Protein AF-A0A3M8AHX4-F1 (afdb_monomer)

Sequence (274 aa):
MTTVRPDDDSLPVAPPAVEHEGALAGAVSRLPEVSDVTFAIRHIGGGYDRAEVDAFLDELSATVSEVRAALDSGRQELASLRAENARLRAASGADLEQEIAAGAVGLLSQAQLIADRAVADAEQYAREMVLAAREQYREVLERAERSAGHVAAALATTPEAPSLPEIEYVRTYAKVAQIQLRSVLDALTEQVDRLGNLPQQDAEPAESPAPPEPVEEPVGEPDWARPTAARRSYVEPDTFTMPASFSDSDSTSEPDSTATGADAFPESRAATRH

Radius of gyration: 50.52 Å; Cα contacts (8 Å, |Δi|>4): 16; chains: 1; bounding box: 104×112×145 Å

Solvent-accessible surface area (backbone atoms only — not comparable to full-atom values): 17806 Å² total; per-residue (Å²): 141,81,88,83,77,83,88,77,84,74,73,80,79,77,75,68,70,72,59,55,56,55,50,48,56,60,47,64,73,66,54,75,67,62,88,76,69,81,81,88,87,62,96,74,72,93,64,82,57,64,72,61,50,52,54,49,46,52,55,50,40,53,51,54,50,51,53,50,52,52,52,52,51,51,51,52,50,52,52,52,52,50,51,50,51,52,50,50,51,54,51,54,49,54,52,51,52,51,51,52,52,54,50,49,53,52,51,51,53,50,50,48,54,51,49,55,48,51,51,53,53,50,53,52,49,52,52,51,51,51,52,51,51,54,50,52,52,51,52,52,49,53,51,49,52,52,52,52,50,50,53,54,50,53,60,70,72,54,72,86,73,74,87,69,59,66,67,58,56,52,52,50,49,52,52,51,50,52,52,50,53,49,52,50,49,51,51,50,48,52,50,48,52,48,64,72,61,47,74,74,80,67,81,64,88,75,82,78,90,80,82,92,73,95,73,84,85,75,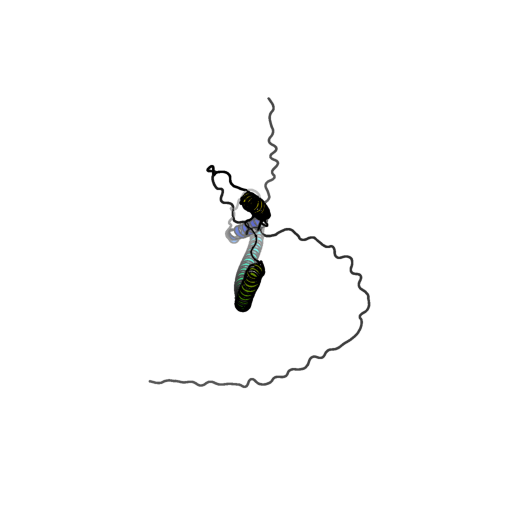94,70,80,73,85,82,78,67,81,90,83,84,82,83,78,83,76,79,80,74,85,80,78,81,80,94,78,83,88,77,90,80,91,78,82,84,80,89,82,89,77,84,88,84,83,80,88,82,90,82,89,82,87,84,81,132

pLDDT: mean 73.97, std 20.07, range [36.5, 98.69]

Mean predicted aligned error: 22.17 Å

Foldseek 3Di:
DDDDDDPPPPDPDDPDCVVVVVVVLVVLVPDDQLVVDDDDDDPPDDDDDPVVVVVVSVVVNVVSVVVNVVSVVVVVVVVVVVVVVVVVVVVVVVVVVVVVVVVVVVVVVVVVVVVVVVVVVVVVVVVVVVVVVVVVVVVVVVVVVVVVVVVVVVVVPDPDDPPDPVVVVVVVVVVVVVVVVVVVVVVVVVVVVCVVPPPPPDPPPDPDDDDDDDDDDDDDDDPPPDDPPDDPPDDDDDDDDDDPDDDDDDDDDDDDDDDDDDDDDDDDDDDDDD

Organism: NCBI:txid2583849

Secondary structure (DSSP, 8-state):
---PPP----PPPPPPTHHHHHHHHHHHTTSPPGGG--PPP-SSS-PPPHHHHHHHHHHHHHHHHHHHHHHHHHHHHHHHHHHHHHHHHHHHHHHHHHHHHHHHHHHHHHHHHHHHHHHHHHHHHHHHHHHHHHHHHHHHHHHHHHHHHHHHHHHHTS-------HHHHHHHHHHHHHHHHHHHHHHHHHHHHHHHT---S-----PPP----------PPPGGG-------------------------------------------------

Structure (mmCIF, N/CA/C/O backbone):
data_AF-A0A3M8AHX4-F1
#
_entry.id   AF-A0A3M8AHX4-F1
#
loop_
_atom_site.group_PDB
_atom_site.id
_atom_site.type_symbol
_atom_site.label_atom_id
_atom_site.label_alt_id
_atom_site.label_comp_id
_atom_site.label_asym_id
_atom_site.label_entity_id
_atom_site.label_seq_id
_atom_site.pdbx_PDB_ins_code
_atom_site.Cartn_x
_atom_site.Cartn_y
_atom_site.Cartn_z
_atom_site.occupancy
_atom_site.B_iso_or_equiv
_atom_site.auth_seq_id
_atom_site.auth_comp_id
_atom_site.auth_asym_id
_atom_site.auth_atom_id
_atom_site.p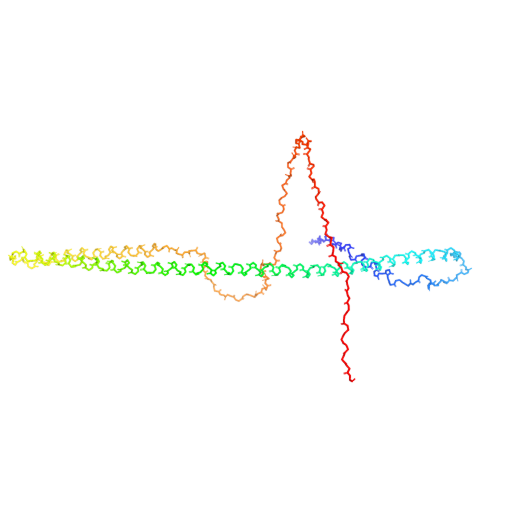dbx_PDB_model_num
ATOM 1 N N . MET A 1 1 ? -6.874 53.817 -33.781 1.00 39.59 1 MET A N 1
ATOM 2 C CA . MET A 1 1 ? -6.671 52.507 -34.432 1.00 39.59 1 MET A CA 1
ATOM 3 C C . MET A 1 1 ? -5.282 52.043 -34.052 1.00 39.59 1 MET A C 1
ATOM 5 O O . MET A 1 1 ? -4.314 52.559 -34.589 1.00 39.59 1 MET A O 1
ATOM 9 N N . THR A 1 2 ? -5.197 51.181 -33.045 1.00 41.47 2 THR A N 1
ATOM 10 C CA . THR A 1 2 ? -3.939 50.756 -32.422 1.00 41.47 2 THR A CA 1
ATOM 11 C C . THR A 1 2 ? -3.775 49.273 -32.725 1.00 41.47 2 THR A C 1
ATOM 13 O O . THR A 1 2 ? -4.638 48.480 -32.359 1.00 41.47 2 THR A O 1
ATOM 16 N N . THR A 1 3 ? -2.730 48.908 -33.463 1.00 50.34 3 THR A N 1
ATOM 17 C CA . THR A 1 3 ? -2.410 47.520 -33.812 1.00 50.34 3 THR A CA 1
ATOM 18 C C . THR A 1 3 ? -1.649 46.874 -32.659 1.00 50.34 3 THR A C 1
ATOM 20 O O . THR A 1 3 ? -0.523 47.272 -32.364 1.00 50.34 3 THR A O 1
ATOM 23 N N . VAL A 1 4 ? -2.281 45.900 -32.006 1.00 48.91 4 VAL A N 1
ATOM 24 C CA . VAL A 1 4 ? -1.674 45.035 -30.987 1.00 48.91 4 VAL A CA 1
ATOM 25 C C . VAL A 1 4 ? -0.789 44.003 -31.688 1.00 48.91 4 VAL A C 1
ATOM 27 O O . VAL A 1 4 ? -1.244 43.300 -32.588 1.00 48.91 4 VAL A O 1
ATOM 30 N N . ARG A 1 5 ? 0.483 43.950 -31.291 1.00 43.75 5 ARG A N 1
ATOM 31 C CA . ARG A 1 5 ? 1.461 42.921 -31.659 1.00 43.75 5 ARG A CA 1
ATOM 32 C C . ARG A 1 5 ? 1.340 41.802 -30.615 1.00 43.75 5 ARG A C 1
ATOM 34 O O . ARG A 1 5 ? 1.455 42.126 -29.437 1.00 43.75 5 ARG A O 1
ATOM 41 N N . PRO A 1 6 ? 1.050 40.545 -30.987 1.00 56.75 6 PRO A N 1
ATOM 42 C CA . PRO A 1 6 ? 1.089 39.453 -30.028 1.00 56.75 6 PRO A CA 1
ATOM 43 C C . PRO A 1 6 ? 2.553 39.118 -29.726 1.00 56.75 6 PRO A C 1
ATOM 45 O O . PRO A 1 6 ? 3.310 38.749 -30.625 1.00 56.75 6 PRO A O 1
ATOM 48 N N . ASP A 1 7 ? 2.938 39.310 -28.468 1.00 51.53 7 ASP A N 1
ATOM 49 C CA . ASP A 1 7 ? 4.153 38.755 -27.881 1.00 51.53 7 ASP A CA 1
ATOM 50 C C . ASP A 1 7 ? 3.961 37.236 -27.761 1.00 51.53 7 ASP A C 1
ATOM 52 O O . ASP A 1 7 ? 3.406 36.742 -26.783 1.00 51.53 7 ASP A O 1
ATOM 56 N N . ASP A 1 8 ? 4.356 36.503 -28.800 1.00 50.00 8 ASP A N 1
ATOM 57 C CA . ASP A 1 8 ? 4.477 35.045 -28.772 1.00 50.00 8 ASP A CA 1
ATOM 58 C C . ASP A 1 8 ? 5.965 34.691 -28.854 1.00 50.00 8 ASP A C 1
ATOM 60 O O . ASP A 1 8 ? 6.495 34.322 -29.900 1.00 50.00 8 ASP A O 1
ATOM 64 N N . ASP A 1 9 ? 6.657 34.914 -27.736 1.00 51.16 9 ASP A N 1
ATOM 65 C CA . ASP A 1 9 ? 8.068 34.564 -27.522 1.00 51.16 9 ASP A CA 1
ATOM 66 C C . ASP A 1 9 ? 8.166 33.220 -26.771 1.00 51.16 9 ASP A C 1
ATOM 68 O O . ASP A 1 9 ? 8.971 33.016 -25.860 1.00 51.16 9 ASP A O 1
ATOM 72 N N . SER A 1 10 ? 7.287 32.282 -27.136 1.00 54.34 10 SER A N 1
ATOM 73 C CA . SER A 1 10 ? 7.330 30.901 -26.664 1.00 54.34 10 SER A CA 1
ATOM 74 C C . SER A 1 10 ? 8.286 30.116 -27.561 1.00 54.34 10 SER A C 1
ATOM 76 O O . SER A 1 10 ? 7.882 29.520 -28.559 1.00 54.34 10 SER A O 1
ATOM 78 N N . LEU A 1 11 ? 9.582 30.129 -27.235 1.00 51.03 11 LEU A N 1
ATOM 79 C CA . LEU A 1 11 ? 10.546 29.231 -27.878 1.00 51.03 11 LEU A CA 1
ATOM 80 C C . LEU A 1 11 ? 10.050 27.777 -27.739 1.00 51.03 11 LEU A C 1
ATOM 82 O O . LEU A 1 11 ? 9.740 27.356 -26.620 1.00 51.03 11 LEU A O 1
ATOM 86 N N . PRO A 1 12 ? 9.969 26.994 -28.831 1.00 58.56 12 PRO A N 1
ATOM 87 C CA . PRO A 1 12 ? 9.561 25.600 -28.746 1.00 58.56 12 PRO A CA 1
ATOM 88 C C . PRO A 1 12 ? 10.547 24.840 -27.855 1.00 58.56 12 PRO A C 1
ATOM 90 O O . PRO A 1 12 ? 11.754 24.835 -28.104 1.00 58.56 12 PRO A O 1
ATOM 93 N N . VAL A 1 13 ? 10.022 24.213 -26.800 1.00 56.84 13 VAL A N 1
ATOM 94 C CA . VAL A 1 13 ? 10.778 23.320 -25.917 1.00 56.84 13 VAL A CA 1
ATOM 95 C C . VAL A 1 13 ? 11.420 22.239 -26.785 1.00 56.84 13 VAL A C 1
ATOM 97 O O . VAL A 1 13 ? 10.720 21.490 -27.467 1.00 56.84 13 VAL A O 1
ATOM 100 N N . ALA A 1 14 ? 12.753 22.190 -26.793 1.00 53.00 14 ALA A N 1
ATOM 101 C CA . ALA A 1 14 ? 13.493 21.172 -27.523 1.00 53.00 14 ALA A CA 1
ATOM 102 C C . ALA A 1 14 ? 13.083 19.777 -27.008 1.00 53.00 14 ALA A C 1
ATOM 104 O O . ALA A 1 14 ? 13.077 19.570 -25.789 1.00 53.00 14 ALA A O 1
ATOM 105 N N . PRO A 1 15 ? 12.725 18.828 -27.893 1.00 54.44 15 PRO A N 1
ATOM 106 C CA . PRO A 1 15 ? 12.393 17.472 -27.477 1.00 54.44 15 PRO A CA 1
ATOM 107 C C . PRO A 1 15 ? 13.590 16.816 -26.763 1.00 54.44 15 PRO A C 1
ATOM 109 O O . PRO A 1 15 ? 14.747 17.161 -27.033 1.00 54.44 15 PRO A O 1
ATOM 112 N N . PRO A 1 16 ? 13.342 15.886 -25.824 1.00 54.47 16 PRO A N 1
ATOM 113 C CA . PRO A 1 16 ? 14.403 15.248 -25.056 1.00 54.47 16 PRO A CA 1
ATOM 114 C C . PRO A 1 16 ? 15.340 14.471 -25.992 1.00 54.47 16 PRO A C 1
ATOM 116 O O . PRO A 1 16 ? 14.896 13.669 -26.811 1.00 54.47 16 PRO A O 1
ATOM 119 N N . ALA A 1 17 ? 16.653 14.674 -25.837 1.00 55.75 17 ALA A N 1
ATOM 120 C CA . ALA A 1 17 ? 17.709 14.140 -26.710 1.00 55.75 17 ALA A CA 1
ATOM 121 C C . ALA A 1 1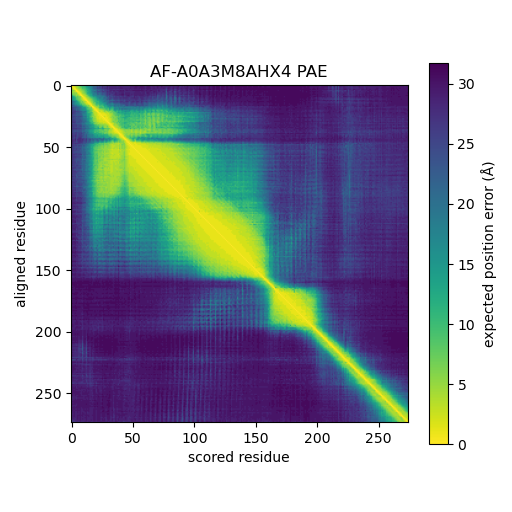7 ? 17.655 12.614 -26.964 1.00 55.75 17 ALA A C 1
ATOM 123 O O . ALA A 1 17 ? 18.189 12.132 -27.960 1.00 55.75 17 ALA A O 1
ATOM 124 N N . VAL A 1 18 ? 16.965 11.865 -26.099 1.00 55.22 18 VAL A N 1
ATOM 125 C CA . VAL A 1 18 ? 16.778 10.409 -26.184 1.00 55.22 18 VAL A CA 1
ATOM 126 C C . VAL A 1 18 ? 16.002 9.986 -27.442 1.00 55.22 18 VAL A C 1
ATOM 128 O O . VAL A 1 18 ? 16.237 8.906 -27.981 1.00 55.22 18 VAL A O 1
ATOM 131 N N . GLU A 1 19 ? 15.108 10.836 -27.959 1.00 55.19 19 GLU A N 1
ATOM 132 C CA . GLU A 1 19 ? 14.351 10.531 -29.182 1.00 55.19 19 GLU A CA 1
ATOM 133 C C . GLU A 1 19 ? 15.228 10.597 -30.440 1.00 55.19 19 GLU A C 1
ATOM 135 O O . GLU A 1 19 ? 15.032 9.831 -31.387 1.00 55.19 19 GLU A O 1
ATOM 140 N N . HIS A 1 20 ? 16.238 11.471 -30.444 1.00 57.41 20 HIS A N 1
ATOM 141 C CA . HIS A 1 20 ? 17.116 11.662 -31.595 1.00 57.41 20 HIS A CA 1
ATOM 142 C C . HIS A 1 20 ? 18.083 10.494 -31.790 1.00 57.41 20 HIS A C 1
ATOM 144 O O . HIS A 1 20 ? 18.315 10.080 -32.925 1.00 57.41 20 HIS A O 1
ATOM 150 N N . GLU A 1 21 ? 18.594 9.915 -30.705 1.00 58.38 21 GLU A N 1
ATOM 151 C CA . GLU A 1 21 ? 19.533 8.791 -30.767 1.00 58.38 21 GLU A CA 1
ATOM 152 C C . GLU A 1 21 ? 18.854 7.510 -31.288 1.00 58.38 21 GLU A C 1
ATOM 154 O O . GLU A 1 21 ? 19.377 6.828 -32.173 1.00 58.38 21 GLU A O 1
ATOM 159 N N . GLY A 1 22 ? 17.621 7.241 -30.842 1.00 65.25 22 GLY A N 1
ATOM 160 C CA . GLY A 1 22 ? 16.798 6.150 -31.374 1.00 65.25 22 GLY A CA 1
ATOM 161 C C . GLY A 1 22 ? 16.382 6.363 -32.835 1.00 65.25 22 GLY A C 1
ATOM 162 O O . GLY A 1 22 ? 16.380 5.414 -33.626 1.00 65.25 22 GLY A O 1
ATOM 163 N N . ALA A 1 23 ? 16.079 7.607 -33.221 1.00 69.56 23 ALA A N 1
ATOM 164 C CA . ALA A 1 23 ? 15.748 7.963 -34.600 1.00 69.56 23 ALA A CA 1
ATOM 165 C C . ALA A 1 23 ? 16.947 7.799 -35.549 1.00 69.56 23 ALA A C 1
ATOM 167 O O . ALA A 1 23 ? 16.782 7.275 -36.651 1.00 69.56 23 ALA A O 1
ATOM 168 N N . LEU A 1 24 ? 18.155 8.170 -35.111 1.00 69.00 24 LEU A N 1
ATOM 169 C CA . LEU A 1 24 ? 19.404 7.969 -35.852 1.00 69.00 24 LEU A CA 1
ATOM 170 C C . LEU A 1 24 ? 19.720 6.481 -36.021 1.00 69.00 24 LEU A C 1
ATOM 172 O O . LEU A 1 24 ? 19.928 6.026 -37.145 1.00 69.00 24 LEU A O 1
ATOM 176 N N . ALA A 1 25 ? 19.660 5.694 -34.945 1.00 70.00 25 ALA A N 1
ATOM 177 C CA . ALA A 1 25 ? 19.867 4.248 -35.014 1.00 70.00 25 ALA A CA 1
ATOM 178 C C . ALA A 1 25 ? 18.843 3.549 -35.930 1.00 70.00 25 ALA A C 1
ATOM 180 O O . ALA A 1 25 ? 19.178 2.603 -36.645 1.00 70.00 25 ALA A O 1
ATOM 181 N N . GLY A 1 26 ? 17.592 4.023 -35.922 1.00 73.75 26 GLY A N 1
ATOM 182 C CA . GLY A 1 26 ? 16.523 3.546 -36.799 1.00 73.75 26 GLY A CA 1
ATOM 183 C C . GLY A 1 26 ? 16.625 4.030 -38.248 1.00 73.75 26 GLY A C 1
ATOM 184 O O . GLY A 1 26 ? 16.035 3.406 -39.129 1.00 73.75 26 GLY A O 1
ATOM 185 N N . ALA A 1 27 ? 17.342 5.124 -38.510 1.00 76.00 27 ALA A N 1
ATOM 186 C CA . ALA A 1 27 ? 17.648 5.604 -39.854 1.00 76.00 27 ALA A CA 1
ATOM 187 C C . ALA A 1 27 ? 18.840 4.840 -40.450 1.00 76.00 27 ALA A C 1
ATOM 189 O O . ALA A 1 27 ? 18.756 4.369 -41.582 1.00 76.00 27 ALA A O 1
ATOM 190 N N . VAL A 1 28 ? 19.905 4.627 -39.669 1.00 75.50 28 VAL A N 1
ATOM 191 C CA . VAL A 1 28 ? 21.111 3.883 -40.082 1.00 75.50 28 VAL A CA 1
ATOM 192 C C . VAL A 1 28 ? 20.796 2.421 -40.421 1.00 75.50 28 VAL A C 1
ATOM 194 O O . VAL A 1 28 ? 21.361 1.863 -41.366 1.00 75.50 28 VAL A O 1
ATOM 197 N N . SER A 1 29 ? 19.844 1.803 -39.714 1.00 74.81 29 SER A N 1
ATOM 198 C CA . SER A 1 29 ? 19.391 0.438 -40.011 1.00 74.81 29 SER A CA 1
ATOM 199 C C . SER A 1 29 ? 18.555 0.315 -41.291 1.00 74.81 29 SER A C 1
ATOM 201 O O . SER A 1 29 ? 18.394 -0.791 -41.793 1.00 74.81 29 SER A O 1
ATOM 203 N N . ARG A 1 30 ? 18.020 1.422 -41.828 1.00 78.88 30 ARG A N 1
ATOM 204 C CA . ARG A 1 30 ? 17.233 1.444 -43.077 1.00 78.88 30 ARG A CA 1
ATOM 205 C C . ARG A 1 30 ? 18.051 1.828 -44.306 1.00 78.88 30 ARG A C 1
ATOM 207 O O . ARG A 1 30 ? 17.519 1.775 -45.412 1.00 78.88 30 ARG A O 1
ATOM 214 N N . LEU A 1 31 ? 19.301 2.255 -44.126 1.00 76.50 31 LEU A N 1
ATOM 215 C CA . LEU A 1 31 ? 20.169 2.587 -45.250 1.00 76.50 31 LEU A CA 1
ATOM 216 C C . LEU A 1 31 ? 20.453 1.320 -46.078 1.00 76.50 31 LEU A C 1
ATOM 218 O O . LEU A 1 31 ? 20.751 0.276 -45.490 1.00 76.50 31 LEU A O 1
ATOM 222 N N . PRO A 1 32 ? 20.379 1.387 -47.418 1.00 75.69 32 PRO A N 1
ATOM 223 C CA . PRO A 1 32 ? 20.811 0.284 -48.272 1.00 75.69 32 PRO A CA 1
ATOM 224 C C . PRO A 1 32 ? 22.303 -0.002 -48.061 1.00 75.69 32 PRO A C 1
ATOM 226 O O . PRO A 1 32 ? 23.041 0.845 -47.549 1.00 75.69 32 PRO A O 1
ATOM 229 N N . GLU A 1 33 ? 22.756 -1.199 -48.4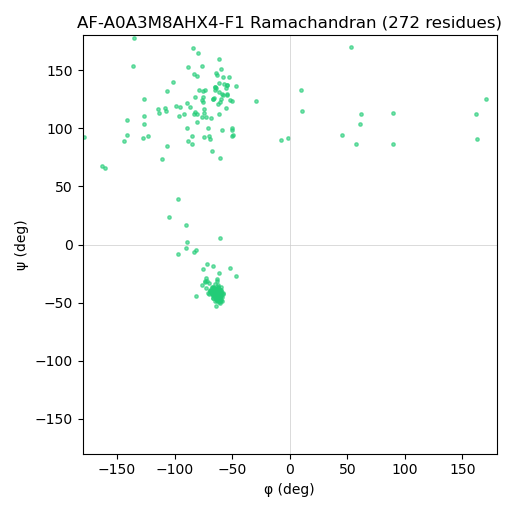29 1.00 75.81 33 GLU A N 1
ATOM 230 C CA . GLU A 1 33 ? 24.189 -1.483 -48.431 1.00 75.81 33 GLU A CA 1
ATOM 231 C C . GLU A 1 33 ? 24.886 -0.600 -49.469 1.00 75.81 33 GLU A C 1
ATOM 233 O O . GLU A 1 33 ? 24.420 -0.431 -50.595 1.00 75.81 33 GLU A O 1
ATOM 238 N N . VAL A 1 34 ? 25.997 0.014 -49.060 1.00 77.44 34 VAL A N 1
ATOM 239 C CA . VAL A 1 34 ? 26.737 0.990 -49.874 1.00 77.44 34 VAL A CA 1
ATOM 240 C C . VAL A 1 34 ? 27.256 0.350 -51.174 1.00 77.44 34 VAL A C 1
ATOM 242 O O . VAL A 1 34 ? 27.397 1.040 -52.181 1.00 77.44 34 VAL A O 1
ATOM 245 N N . SER A 1 35 ? 27.438 -0.975 -51.186 1.00 71.88 35 SER A N 1
ATOM 246 C CA . SER A 1 35 ? 27.838 -1.778 -52.348 1.00 71.88 35 SER A CA 1
ATOM 247 C C . SER A 1 35 ? 26.807 -1.837 -53.480 1.00 71.88 35 SER A C 1
ATOM 249 O O . SER A 1 35 ? 27.175 -2.153 -54.609 1.00 71.88 35 SER A O 1
ATOM 251 N N . ASP A 1 36 ? 25.537 -1.516 -53.215 1.00 79.50 36 ASP A N 1
ATOM 252 C CA . ASP A 1 36 ? 24.461 -1.606 -54.214 1.00 79.50 36 ASP A CA 1
ATOM 253 C C . ASP A 1 36 ? 24.276 -0.306 -55.019 1.00 79.50 36 ASP A C 1
ATOM 255 O O . ASP A 1 36 ? 23.437 -0.226 -55.923 1.00 79.50 36 ASP A O 1
ATOM 259 N N . VAL A 1 37 ? 25.040 0.745 -54.703 1.00 80.81 37 VAL A N 1
ATOM 260 C CA . VAL A 1 37 ? 24.880 2.069 -55.312 1.00 80.81 37 VAL A CA 1
ATOM 261 C C . VAL A 1 37 ? 25.671 2.168 -56.618 1.00 80.81 37 VAL A C 1
ATOM 263 O O . VAL A 1 37 ? 26.896 2.116 -56.635 1.00 80.81 37 VAL A O 1
ATOM 266 N N . THR A 1 38 ? 24.972 2.391 -57.735 1.00 81.56 38 THR A N 1
ATOM 267 C CA . THR A 1 38 ? 25.595 2.613 -59.051 1.00 81.56 38 THR A CA 1
ATOM 268 C C . THR A 1 38 ? 25.511 4.075 -59.485 1.00 81.56 38 THR A C 1
ATOM 270 O O . THR A 1 38 ? 24.424 4.657 -59.490 1.00 81.56 38 THR A O 1
ATOM 273 N N . PHE A 1 39 ? 26.625 4.649 -59.946 1.00 82.94 39 PHE A N 1
ATOM 274 C CA . PHE A 1 39 ? 26.679 6.015 -60.478 1.00 82.94 39 PHE A CA 1
ATOM 275 C C . PHE A 1 39 ? 26.702 6.035 -62.014 1.00 82.94 39 PHE A C 1
ATOM 277 O O . PHE A 1 39 ? 27.382 5.233 -62.655 1.00 82.94 39 PHE A O 1
ATOM 284 N N . ALA A 1 40 ? 25.983 6.981 -62.626 1.00 80.88 40 ALA A N 1
ATOM 285 C CA . ALA A 1 40 ? 26.029 7.194 -64.071 1.00 80.88 40 ALA A CA 1
ATOM 286 C C . ALA A 1 40 ? 27.333 7.907 -64.478 1.00 80.88 40 ALA A C 1
ATOM 288 O O . ALA A 1 40 ? 27.652 8.979 -63.964 1.00 80.88 40 ALA A O 1
ATOM 289 N N . ILE A 1 41 ? 28.072 7.339 -65.435 1.00 76.94 41 ILE A N 1
ATOM 290 C CA . ILE A 1 41 ? 29.340 7.901 -65.925 1.00 76.94 41 ILE A CA 1
ATOM 291 C C . ILE A 1 41 ? 29.056 8.992 -66.966 1.00 76.94 41 ILE A C 1
ATOM 293 O O . ILE A 1 41 ? 28.365 8.752 -67.957 1.00 76.94 41 ILE A O 1
ATOM 297 N N . ARG A 1 42 ? 29.615 10.195 -66.778 1.00 73.81 42 ARG A N 1
ATOM 298 C CA . ARG A 1 42 ? 29.494 11.311 -67.732 1.00 73.81 42 ARG A CA 1
ATOM 299 C C . ARG A 1 42 ? 30.833 11.551 -68.432 1.00 73.81 42 ARG A C 1
ATOM 301 O O . ARG A 1 42 ? 31.812 11.906 -67.793 1.00 73.81 42 ARG A O 1
ATOM 308 N N . HIS A 1 43 ? 30.877 11.381 -69.755 1.00 61.56 43 HIS A N 1
ATOM 309 C CA . HIS A 1 43 ? 32.119 11.482 -70.543 1.00 61.56 43 HIS A CA 1
ATOM 310 C C . HIS A 1 43 ? 32.555 12.919 -70.893 1.00 61.56 43 HIS A C 1
ATOM 312 O O . HIS A 1 43 ? 33.612 13.105 -71.489 1.00 61.56 43 HIS A O 1
ATOM 318 N N . ILE A 1 44 ? 31.759 13.942 -70.558 1.00 57.75 44 ILE A N 1
ATOM 319 C CA . ILE A 1 44 ? 32.021 15.339 -70.935 1.00 57.75 44 ILE A CA 1
ATOM 320 C C . ILE A 1 44 ? 31.998 16.210 -69.675 1.00 57.75 44 ILE A C 1
ATOM 322 O O . ILE A 1 44 ? 30.931 16.441 -69.105 1.00 57.75 44 ILE A O 1
ATOM 326 N N . GLY A 1 45 ? 33.176 16.708 -69.285 1.00 62.97 45 GLY A N 1
ATOM 327 C CA . GLY A 1 45 ? 33.381 17.616 -68.152 1.00 62.97 45 GLY A CA 1
ATOM 328 C C . GLY A 1 45 ? 33.649 16.887 -66.831 1.00 62.97 45 GLY A C 1
ATOM 329 O O . GLY A 1 45 ? 32.761 16.216 -66.323 1.00 62.97 45 GLY A O 1
ATOM 330 N N . GLY A 1 46 ? 34.877 17.051 -66.316 1.00 74.75 46 GLY A N 1
ATOM 331 C CA . GLY A 1 46 ? 35.428 16.563 -65.038 1.00 74.75 46 GLY A CA 1
ATOM 332 C C . GLY A 1 46 ? 34.455 15.897 -64.062 1.00 74.75 46 GLY A C 1
ATOM 333 O O . GLY A 1 46 ? 33.878 16.572 -63.214 1.00 74.75 46 GLY A O 1
ATOM 334 N N . GLY A 1 47 ? 34.305 14.576 -64.183 1.00 83.69 47 GLY A N 1
ATOM 335 C CA . GLY A 1 47 ? 33.670 13.734 -63.169 1.00 83.69 47 GLY A CA 1
ATOM 336 C C . GLY A 1 47 ? 34.654 13.333 -62.066 1.00 83.69 47 GLY A C 1
ATOM 337 O O . GLY A 1 47 ? 35.859 13.540 -62.206 1.00 83.69 47 GLY A O 1
ATOM 338 N N . TYR A 1 48 ? 34.131 12.750 -60.985 1.00 86.50 48 TYR A N 1
ATOM 339 C CA . TYR A 1 48 ? 34.946 12.151 -59.925 1.00 86.50 48 TYR A CA 1
ATOM 340 C C . TYR A 1 48 ? 35.764 10.967 -60.461 1.00 86.50 48 TYR A C 1
ATOM 342 O O . TYR A 1 48 ? 35.295 10.245 -61.348 1.00 86.50 48 TYR A O 1
ATOM 350 N N . ASP A 1 49 ? 36.973 10.768 -59.929 1.00 88.69 49 ASP A N 1
ATOM 351 C CA . ASP A 1 49 ? 37.767 9.578 -60.232 1.00 88.69 49 ASP A CA 1
ATOM 352 C C . ASP A 1 49 ? 37.066 8.349 -59.648 1.00 88.69 49 ASP A C 1
ATOM 354 O O . ASP A 1 49 ? 36.752 8.286 -58.460 1.00 88.69 49 ASP A O 1
ATOM 358 N N . ARG A 1 50 ? 36.806 7.361 -60.502 1.00 87.19 50 ARG A N 1
ATOM 359 C CA . ARG A 1 50 ? 36.122 6.134 -60.108 1.00 87.19 50 ARG A CA 1
ATOM 360 C C . ARG A 1 50 ? 36.908 5.372 -59.045 1.00 87.19 50 ARG A C 1
ATOM 362 O O . ARG A 1 50 ? 36.293 4.853 -58.128 1.00 87.19 50 ARG A O 1
ATOM 369 N N . ALA A 1 51 ? 38.236 5.323 -59.151 1.00 87.06 51 ALA A N 1
ATOM 370 C CA . ALA A 1 51 ? 39.051 4.590 -58.183 1.00 87.06 51 ALA A CA 1
ATOM 371 C C . ALA A 1 51 ? 38.997 5.234 -56.787 1.00 87.06 51 ALA A C 1
ATOM 373 O O . ALA A 1 51 ? 38.964 4.528 -55.783 1.00 87.06 51 ALA A O 1
ATOM 374 N N . GLU A 1 52 ? 38.951 6.566 -56.730 1.00 90.56 52 GLU A N 1
ATOM 375 C CA . GLU A 1 52 ? 38.816 7.322 -55.482 1.00 90.56 52 GLU A CA 1
ATOM 376 C C . GLU A 1 52 ? 37.418 7.155 -54.872 1.00 90.56 52 GLU A C 1
ATOM 378 O O . GLU A 1 52 ? 37.294 6.934 -53.669 1.00 90.56 52 GLU A O 1
ATOM 383 N N . VAL A 1 53 ? 36.367 7.196 -55.701 1.00 90.69 53 VAL A N 1
ATOM 384 C CA . VAL A 1 53 ? 34.990 6.945 -55.252 1.00 90.69 53 VAL A CA 1
ATOM 385 C C . VAL A 1 53 ? 34.840 5.517 -54.736 1.00 90.69 53 VAL A C 1
ATOM 387 O O . VAL A 1 53 ? 34.311 5.343 -53.645 1.00 90.69 53 VAL A O 1
ATOM 390 N N . ASP A 1 54 ? 35.333 4.513 -55.464 1.00 88.38 54 ASP A N 1
ATOM 391 C CA . ASP A 1 54 ? 35.256 3.107 -55.050 1.00 88.38 54 ASP A CA 1
ATOM 392 C C . ASP A 1 54 ? 35.976 2.904 -53.696 1.00 88.38 54 ASP A C 1
ATOM 394 O O . ASP A 1 54 ? 35.397 2.334 -52.773 1.00 88.38 54 ASP A O 1
ATOM 398 N N . ALA A 1 55 ? 37.175 3.478 -53.514 1.00 90.94 55 ALA A N 1
ATOM 399 C CA . ALA A 1 55 ? 37.904 3.419 -52.241 1.00 90.94 55 ALA A CA 1
ATOM 400 C C . ALA A 1 55 ? 37.163 4.111 -51.079 1.00 90.94 55 ALA A C 1
ATOM 402 O O . ALA A 1 55 ? 37.141 3.596 -49.960 1.00 90.94 55 ALA A O 1
ATOM 403 N N . PHE A 1 56 ? 36.529 5.260 -51.334 1.00 91.62 56 PHE A N 1
ATOM 404 C CA . PHE A 1 56 ? 35.712 5.953 -50.335 1.00 91.62 56 PHE A CA 1
ATOM 405 C C . PHE A 1 56 ? 34.459 5.151 -49.954 1.00 91.62 56 PHE A C 1
ATOM 407 O O . PHE A 1 56 ? 34.090 5.100 -48.780 1.00 91.62 56 PHE A O 1
ATOM 414 N N . LEU A 1 57 ? 33.793 4.516 -50.924 1.00 92.25 57 LEU A N 1
ATOM 415 C CA . LEU A 1 57 ? 32.627 3.669 -50.660 1.00 92.25 57 LEU A CA 1
ATOM 416 C C . LEU A 1 57 ? 33.004 2.430 -49.846 1.00 92.25 57 LEU A C 1
ATOM 418 O O . LEU A 1 57 ? 32.242 2.056 -48.955 1.00 92.25 57 LEU A O 1
ATOM 422 N N . ASP A 1 58 ? 34.172 1.836 -50.099 1.00 90.25 58 ASP A N 1
ATOM 423 C CA . ASP A 1 58 ? 34.693 0.722 -49.305 1.00 90.25 58 ASP A CA 1
ATOM 424 C C . ASP A 1 58 ? 34.895 1.143 -47.838 1.00 90.25 58 ASP A C 1
ATOM 426 O O . ASP A 1 58 ? 34.378 0.485 -46.930 1.00 90.25 58 ASP A O 1
ATOM 430 N N . GLU A 1 59 ? 35.552 2.281 -47.587 1.00 93.62 59 GLU A N 1
ATOM 431 C CA . GLU A 1 59 ? 35.746 2.834 -46.235 1.00 93.62 59 GLU A CA 1
ATOM 432 C C . GLU A 1 59 ? 34.412 3.173 -45.545 1.00 93.62 59 GLU A C 1
ATOM 434 O O . GLU A 1 59 ? 34.189 2.843 -44.372 1.00 93.62 59 GLU A O 1
ATOM 439 N N . LEU A 1 60 ? 33.480 3.781 -46.284 1.00 92.00 60 LEU A N 1
ATOM 440 C CA . LEU A 1 60 ? 32.145 4.091 -45.784 1.00 92.00 60 LEU A CA 1
ATOM 441 C C . LEU A 1 60 ? 31.370 2.814 -45.432 1.00 92.00 60 LEU A C 1
ATOM 443 O O . LEU A 1 60 ? 30.713 2.763 -44.391 1.00 92.00 60 LEU A O 1
ATOM 447 N N . SER A 1 61 ? 31.456 1.773 -46.263 1.00 90.38 61 SER A N 1
ATOM 448 C CA . SER A 1 61 ? 30.784 0.492 -46.026 1.00 90.38 61 SER A CA 1
ATOM 449 C C . SER A 1 61 ? 31.305 -0.202 -44.764 1.00 90.38 61 SER A C 1
ATOM 451 O O . SER A 1 61 ? 30.509 -0.712 -43.968 1.00 90.38 61 SER A O 1
ATOM 453 N N . ALA A 1 62 ? 32.620 -0.148 -44.529 1.00 91.88 62 ALA A N 1
ATOM 454 C CA . ALA A 1 62 ? 33.250 -0.679 -43.328 1.00 91.88 62 ALA A CA 1
ATOM 455 C C . ALA A 1 62 ? 32.773 0.078 -42.080 1.00 91.88 62 ALA A C 1
ATOM 457 O O . ALA A 1 62 ? 32.320 -0.543 -41.118 1.00 91.88 62 ALA A O 1
ATOM 458 N N . THR A 1 63 ? 32.761 1.413 -42.139 1.00 92.62 63 THR A N 1
ATOM 459 C CA . THR A 1 63 ? 32.304 2.273 -41.035 1.00 92.62 63 THR A CA 1
ATOM 460 C C . THR A 1 63 ? 30.828 2.030 -40.700 1.00 92.62 63 THR A C 1
ATOM 462 O O . THR A 1 63 ? 30.460 1.871 -39.537 1.00 92.62 63 THR A O 1
ATOM 465 N N . VAL A 1 64 ? 29.954 1.951 -41.710 1.00 90.25 64 VAL A N 1
ATOM 466 C CA . VAL A 1 64 ? 28.522 1.668 -41.501 1.00 90.25 64 VAL A CA 1
ATOM 467 C C . VAL A 1 64 ? 28.317 0.274 -40.904 1.00 90.25 64 VAL A C 1
ATOM 469 O O . VAL A 1 64 ? 27.456 0.103 -40.039 1.00 90.25 64 VAL A O 1
ATOM 472 N N . SER A 1 65 ? 29.107 -0.714 -41.328 1.00 89.62 65 SER A N 1
ATOM 473 C CA . SER A 1 65 ? 29.042 -2.079 -40.791 1.00 89.62 65 SER A CA 1
ATOM 474 C C . SER A 1 65 ? 29.463 -2.137 -39.322 1.00 89.62 65 SER A C 1
ATOM 476 O O . SER A 1 65 ? 28.792 -2.788 -38.522 1.00 89.62 65 SER A O 1
ATOM 478 N N . GLU A 1 66 ? 30.512 -1.405 -38.942 1.00 92.19 66 GLU A N 1
ATOM 479 C CA . GLU A 1 66 ? 30.951 -1.280 -37.549 1.00 92.19 66 GLU A CA 1
ATOM 480 C C . GLU A 1 66 ? 29.875 -0.622 -36.675 1.00 92.19 66 GLU A C 1
ATOM 482 O O . GLU A 1 66 ? 29.508 -1.159 -35.628 1.00 92.19 66 GLU A O 1
ATOM 487 N N . VAL A 1 67 ? 29.290 0.490 -37.135 1.00 91.56 67 VAL A N 1
ATOM 488 C CA . VAL A 1 67 ? 28.206 1.175 -36.412 1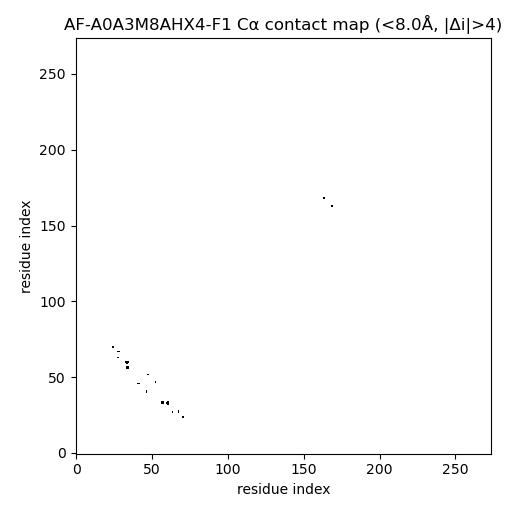.00 91.56 67 VAL A CA 1
ATOM 489 C C . VAL A 1 67 ? 26.990 0.262 -36.243 1.00 91.56 67 VAL A C 1
ATOM 491 O O . VAL A 1 67 ? 26.389 0.229 -35.170 1.00 91.56 67 VAL A O 1
ATOM 494 N N . ARG A 1 68 ? 26.626 -0.517 -37.270 1.00 88.75 68 ARG A N 1
ATOM 495 C CA . ARG A 1 68 ? 25.533 -1.500 -37.177 1.00 88.75 68 ARG A CA 1
ATOM 496 C C . ARG A 1 68 ? 25.828 -2.578 -36.139 1.00 88.75 68 ARG A C 1
ATOM 498 O O . ARG A 1 68 ? 24.975 -2.836 -35.293 1.00 88.75 68 ARG A O 1
ATOM 505 N N . ALA A 1 69 ? 27.031 -3.148 -36.156 1.00 91.06 69 ALA A N 1
ATOM 506 C CA . ALA A 1 69 ? 27.439 -4.158 -35.183 1.00 91.06 69 ALA A CA 1
ATOM 507 C C . ALA A 1 69 ? 27.412 -3.612 -33.744 1.00 91.06 69 ALA A C 1
ATOM 509 O O . ALA A 1 69 ? 26.896 -4.272 -32.840 1.00 91.06 69 ALA A O 1
ATOM 510 N N . ALA A 1 70 ? 27.891 -2.382 -33.535 1.00 91.19 70 ALA A N 1
ATOM 511 C CA . ALA A 1 70 ? 27.841 -1.714 -32.237 1.00 91.19 70 ALA A CA 1
ATOM 512 C C . ALA A 1 70 ? 26.395 -1.465 -31.767 1.00 91.19 70 ALA A C 1
ATOM 514 O O . ALA A 1 70 ? 26.065 -1.734 -30.610 1.00 91.19 70 ALA A O 1
ATOM 515 N N . LEU A 1 71 ? 25.507 -1.015 -32.662 1.00 90.75 71 LEU A N 1
ATOM 516 C CA . LEU A 1 71 ? 24.086 -0.817 -32.354 1.00 90.75 71 LEU A CA 1
ATOM 517 C C . LEU A 1 71 ? 23.388 -2.125 -31.976 1.00 90.75 71 LEU A C 1
ATOM 519 O O . LEU A 1 71 ? 22.597 -2.147 -31.031 1.00 90.75 71 LEU A O 1
ATOM 523 N N . ASP A 1 72 ? 23.667 -3.212 -32.690 1.00 90.25 72 ASP A N 1
ATOM 524 C CA . ASP A 1 72 ? 23.062 -4.509 -32.399 1.00 90.25 72 ASP A CA 1
ATOM 525 C C . ASP A 1 72 ? 23.582 -5.093 -31.081 1.00 90.25 72 ASP A C 1
ATOM 527 O O . ASP A 1 72 ? 22.781 -5.589 -30.285 1.00 90.25 72 ASP A O 1
ATOM 531 N N . SER A 1 73 ? 24.876 -4.934 -30.785 1.00 95.31 73 SER A N 1
ATOM 532 C CA . SER A 1 73 ? 25.446 -5.270 -29.474 1.00 95.31 73 SER A CA 1
ATOM 533 C C . SER A 1 73 ? 24.765 -4.485 -28.348 1.00 95.31 73 SER A C 1
ATOM 535 O O . SER A 1 73 ? 24.310 -5.073 -27.366 1.00 95.31 73 SER A O 1
ATOM 537 N N . GLY A 1 74 ? 24.611 -3.166 -28.505 1.00 94.50 74 GLY A N 1
ATOM 538 C CA . GLY A 1 74 ? 23.939 -2.325 -27.511 1.00 94.50 74 GLY A CA 1
ATOM 539 C C . GLY A 1 74 ? 22.464 -2.695 -27.315 1.00 94.50 74 GLY A C 1
ATOM 540 O O . GLY A 1 74 ? 21.964 -2.723 -26.191 1.00 94.50 74 GLY A O 1
ATOM 541 N N . ARG A 1 75 ? 21.745 -3.053 -28.388 1.00 92.00 75 ARG A N 1
ATOM 542 C CA . ARG A 1 75 ? 20.358 -3.544 -28.290 1.00 92.00 75 ARG A CA 1
ATOM 543 C C . ARG A 1 75 ? 20.265 -4.857 -27.518 1.00 92.00 75 ARG A C 1
ATOM 545 O O . ARG A 1 75 ? 19.346 -5.007 -26.712 1.00 92.00 75 ARG A O 1
ATOM 552 N N . GLN A 1 76 ? 21.189 -5.787 -27.757 1.00 96.94 76 GLN A N 1
ATOM 553 C CA . GLN A 1 76 ? 21.247 -7.060 -27.037 1.00 96.94 76 GLN A CA 1
ATOM 554 C C . GLN A 1 76 ? 21.532 -6.844 -25.548 1.00 96.94 76 GLN A C 1
ATOM 556 O O . GLN A 1 76 ? 20.840 -7.416 -24.705 1.00 96.94 76 GLN A O 1
ATOM 561 N N . GLU A 1 77 ? 22.480 -5.968 -25.216 1.00 97.38 77 GLU A N 1
ATOM 562 C CA . GLU A 1 77 ? 22.792 -5.617 -23.831 1.00 97.38 77 GLU A CA 1
ATOM 563 C C . GLU A 1 77 ? 21.592 -4.966 -23.132 1.00 97.38 77 GLU A C 1
ATOM 565 O O . GLU A 1 77 ? 21.191 -5.400 -22.055 1.00 97.38 77 GLU A O 1
ATOM 570 N N . LEU A 1 78 ? 20.935 -3.995 -23.772 1.00 96.81 78 LEU A N 1
ATOM 571 C CA . LEU A 1 78 ? 19.735 -3.367 -23.218 1.00 96.81 78 LEU A CA 1
ATOM 572 C C . LEU A 1 78 ? 18.581 -4.358 -23.030 1.00 96.81 78 LEU A C 1
ATOM 574 O O . LEU A 1 78 ? 17.820 -4.235 -22.070 1.00 96.81 78 LEU A O 1
ATOM 578 N N . ALA A 1 79 ? 18.410 -5.323 -23.935 1.00 96.69 79 ALA A N 1
ATOM 579 C CA . ALA A 1 79 ? 17.412 -6.378 -23.777 1.00 96.69 79 ALA A CA 1
ATOM 580 C C . ALA A 1 79 ? 17.746 -7.286 -22.582 1.00 96.69 79 ALA A C 1
ATOM 582 O O . ALA A 1 79 ? 16.864 -7.566 -21.769 1.00 96.69 79 ALA A O 1
ATOM 583 N N . SER A 1 80 ? 19.017 -7.673 -22.438 1.00 98.00 80 SER A N 1
ATOM 584 C CA . SER A 1 80 ? 19.521 -8.465 -21.311 1.00 98.00 80 SER A CA 1
ATOM 585 C C . SER A 1 80 ? 19.319 -7.745 -19.974 1.00 98.00 80 SER A C 1
ATOM 587 O O . SER A 1 80 ? 18.693 -8.282 -19.060 1.00 98.00 80 SER A O 1
ATOM 589 N N . LEU A 1 81 ? 19.735 -6.478 -19.887 1.00 98.06 81 LEU A N 1
ATOM 590 C CA . LEU A 1 81 ? 19.578 -5.659 -18.686 1.00 98.06 81 LEU A CA 1
ATOM 591 C C . LEU A 1 81 ? 18.108 -5.454 -18.320 1.00 98.06 81 LEU A C 1
ATOM 593 O O . LEU A 1 81 ? 17.759 -5.507 -17.143 1.00 98.06 81 LEU A O 1
ATOM 597 N N . ARG A 1 82 ? 17.218 -5.251 -19.300 1.00 97.50 82 ARG A N 1
ATOM 598 C CA . ARG A 1 82 ? 15.775 -5.143 -19.034 1.00 97.50 82 ARG A CA 1
ATOM 599 C C . ARG A 1 82 ? 15.188 -6.452 -18.514 1.00 97.50 82 ARG A C 1
ATOM 601 O O . ARG A 1 82 ? 14.377 -6.401 -17.592 1.00 97.50 82 ARG A O 1
ATOM 608 N N . ALA A 1 83 ? 15.595 -7.592 -19.070 1.00 98.06 83 ALA A N 1
ATOM 609 C CA . ALA A 1 83 ? 15.150 -8.902 -18.604 1.00 98.06 83 ALA A CA 1
ATOM 610 C C . ALA A 1 83 ? 15.616 -9.174 -17.165 1.00 98.06 83 ALA A C 1
ATOM 612 O O . ALA A 1 83 ? 14.808 -9.567 -16.324 1.00 98.06 83 ALA A O 1
ATOM 613 N N . GLU A 1 84 ? 16.880 -8.883 -16.853 1.00 97.94 84 GLU A N 1
ATOM 614 C CA . GLU A 1 84 ? 17.413 -9.060 -15.502 1.00 97.94 84 GLU A CA 1
ATOM 615 C C . GLU A 1 84 ? 16.765 -8.090 -14.510 1.00 97.94 84 GLU A C 1
ATOM 617 O O . GLU A 1 84 ? 16.376 -8.482 -13.415 1.00 97.94 84 GLU A O 1
ATOM 622 N N . ASN A 1 85 ? 16.544 -6.833 -14.897 1.00 96.81 85 ASN A N 1
ATOM 623 C CA . ASN A 1 85 ? 15.877 -5.872 -14.025 1.00 96.81 85 ASN A CA 1
ATOM 624 C C . ASN A 1 85 ? 14.411 -6.259 -13.755 1.00 96.81 85 ASN A C 1
ATOM 626 O O . ASN A 1 85 ? 13.937 -6.127 -12.628 1.00 96.81 85 ASN A O 1
ATOM 630 N N . ALA A 1 86 ? 13.699 -6.785 -14.757 1.00 96.75 86 ALA A N 1
ATOM 631 C CA . ALA A 1 86 ? 12.357 -7.338 -14.572 1.00 96.75 86 ALA A CA 1
ATOM 632 C C . ALA A 1 86 ? 12.368 -8.549 -13.624 1.00 96.75 86 ALA A C 1
ATOM 634 O O . ALA A 1 86 ? 11.519 -8.642 -12.739 1.00 96.75 86 ALA A O 1
ATOM 635 N N . ARG A 1 87 ? 13.362 -9.435 -13.760 1.00 97.12 87 ARG A N 1
ATOM 636 C CA . ARG A 1 87 ? 13.554 -10.589 -12.876 1.00 97.12 87 ARG A CA 1
ATOM 637 C C . ARG A 1 87 ? 13.836 -10.169 -11.435 1.00 97.12 87 ARG A C 1
ATOM 639 O O . ARG A 1 87 ? 13.191 -10.683 -10.528 1.00 97.12 87 ARG A O 1
ATOM 646 N N . LEU A 1 88 ? 14.759 -9.232 -11.223 1.00 95.88 88 LEU A N 1
ATOM 647 C CA . LEU A 1 88 ? 15.095 -8.719 -9.894 1.00 95.88 88 LEU A CA 1
ATOM 648 C C . LEU A 1 88 ? 13.891 -8.044 -9.241 1.00 95.88 88 LEU A C 1
ATOM 650 O O . LEU A 1 88 ? 13.608 -8.305 -8.079 1.00 95.88 88 LEU A O 1
ATOM 654 N N . ARG A 1 89 ? 13.125 -7.244 -9.994 1.00 94.69 89 ARG A N 1
ATOM 655 C CA . ARG A 1 89 ? 11.887 -6.644 -9.478 1.00 94.69 89 ARG A CA 1
ATOM 656 C C . ARG A 1 89 ? 10.847 -7.687 -9.085 1.00 94.69 89 ARG A C 1
ATOM 658 O O . ARG A 1 89 ? 10.211 -7.522 -8.052 1.00 94.69 89 ARG A O 1
ATOM 665 N N . ALA A 1 90 ? 10.681 -8.744 -9.879 1.00 94.19 90 ALA A N 1
ATOM 666 C CA . ALA A 1 90 ? 9.763 -9.828 -9.543 1.00 94.19 90 ALA A CA 1
ATOM 667 C C . ALA A 1 90 ? 10.203 -10.578 -8.273 1.00 94.19 90 ALA A C 1
ATOM 669 O O . ALA A 1 90 ? 9.368 -10.864 -7.422 1.00 94.19 90 ALA A O 1
ATOM 670 N N . ALA A 1 91 ? 11.505 -10.843 -8.123 1.00 94.25 91 ALA A N 1
ATOM 671 C CA . ALA A 1 91 ? 12.057 -11.482 -6.929 1.00 94.25 91 ALA A CA 1
ATOM 672 C C . ALA A 1 91 ? 11.882 -10.604 -5.678 1.00 94.25 91 ALA A C 1
ATOM 674 O O . ALA A 1 91 ? 11.270 -11.037 -4.708 1.00 94.25 91 ALA A O 1
ATOM 675 N N . SER A 1 92 ? 12.320 -9.341 -5.729 1.00 93.94 92 SER A N 1
ATOM 676 C CA . SER A 1 92 ? 12.184 -8.413 -4.599 1.00 93.94 92 SER A CA 1
ATOM 677 C C . SER A 1 92 ? 10.727 -8.117 -4.234 1.00 93.94 92 SER A C 1
ATOM 679 O O . SER A 1 92 ? 10.431 -7.880 -3.067 1.00 93.94 92 SER A O 1
ATOM 681 N N . GLY A 1 93 ? 9.812 -8.122 -5.211 1.00 92.56 93 GLY A N 1
ATOM 682 C CA . GLY A 1 93 ? 8.379 -7.977 -4.955 1.00 92.56 93 GLY A CA 1
ATOM 683 C C . GLY A 1 93 ? 7.817 -9.138 -4.134 1.00 92.56 93 GLY A C 1
ATOM 684 O O . GLY A 1 93 ? 7.125 -8.900 -3.149 1.00 92.56 93 GLY A O 1
ATOM 685 N N . ALA A 1 94 ? 8.171 -10.376 -4.488 1.00 91.88 94 ALA A N 1
ATOM 686 C CA . ALA A 1 94 ? 7.737 -11.564 -3.754 1.00 91.88 94 ALA A CA 1
ATOM 687 C C . ALA A 1 94 ? 8.286 -11.598 -2.316 1.00 91.88 94 ALA A C 1
ATOM 689 O O . ALA A 1 94 ? 7.541 -11.912 -1.387 1.00 91.88 94 ALA A O 1
ATOM 690 N N . ASP A 1 95 ? 9.556 -11.226 -2.122 1.00 92.06 95 ASP A N 1
ATOM 691 C CA . ASP A 1 95 ? 10.171 -11.159 -0.790 1.00 92.06 95 ASP A CA 1
ATOM 692 C C . ASP A 1 95 ? 9.467 -10.116 0.096 1.00 92.06 95 ASP A C 1
ATOM 694 O O . ASP A 1 95 ? 9.088 -10.410 1.231 1.00 92.06 95 ASP A O 1
ATOM 698 N N . LEU A 1 96 ? 9.207 -8.918 -0.444 1.00 92.75 96 LEU A N 1
ATOM 699 C CA . LEU A 1 96 ? 8.503 -7.855 0.276 1.00 92.75 96 LEU A CA 1
ATOM 700 C C . LEU A 1 96 ? 7.068 -8.264 0.641 1.00 92.75 96 LEU A C 1
ATOM 702 O O . LEU A 1 96 ? 6.618 -8.014 1.758 1.00 92.75 96 LEU A O 1
ATOM 706 N N . GLU A 1 97 ? 6.342 -8.902 -0.278 1.00 92.44 97 GLU A N 1
ATOM 707 C CA . GLU A 1 97 ? 5.001 -9.425 -0.000 1.00 92.44 97 GLU A CA 1
ATOM 708 C C . GLU A 1 97 ? 5.026 -10.459 1.132 1.00 92.44 97 GLU A C 1
ATOM 710 O O . GLU A 1 97 ? 4.151 -10.444 2.003 1.00 92.44 97 GLU A O 1
ATOM 715 N N . GLN A 1 98 ? 6.047 -11.318 1.167 1.00 93.44 98 GLN A N 1
ATOM 716 C CA . GLN A 1 98 ? 6.207 -12.322 2.212 1.00 93.44 98 GLN A CA 1
ATOM 717 C C . GLN A 1 98 ? 6.549 -11.698 3.574 1.00 93.44 98 GLN A C 1
ATOM 719 O O . GLN A 1 98 ? 5.990 -12.117 4.592 1.00 93.44 98 GLN A O 1
ATOM 724 N N . GLU A 1 99 ? 7.394 -10.666 3.606 1.00 93.62 99 GLU A N 1
ATOM 725 C CA . GLU A 1 99 ? 7.697 -9.896 4.819 1.00 93.62 99 GLU A CA 1
ATOM 726 C C . GLU A 1 99 ? 6.470 -9.143 5.350 1.00 93.62 99 GLU A C 1
ATOM 728 O O . GLU A 1 99 ? 6.178 -9.202 6.547 1.00 93.62 99 GLU A O 1
ATOM 733 N N . ILE A 1 100 ? 5.706 -8.486 4.470 1.00 93.44 100 ILE A N 1
ATOM 734 C CA . ILE A 1 100 ? 4.467 -7.789 4.841 1.00 93.44 100 ILE A CA 1
ATOM 735 C C . ILE A 1 100 ? 3.443 -8.788 5.379 1.00 93.44 100 ILE A C 1
ATOM 737 O O . ILE A 1 100 ? 2.830 -8.535 6.418 1.00 93.44 100 ILE A O 1
ATOM 741 N N . ALA A 1 101 ? 3.274 -9.936 4.717 1.00 94.25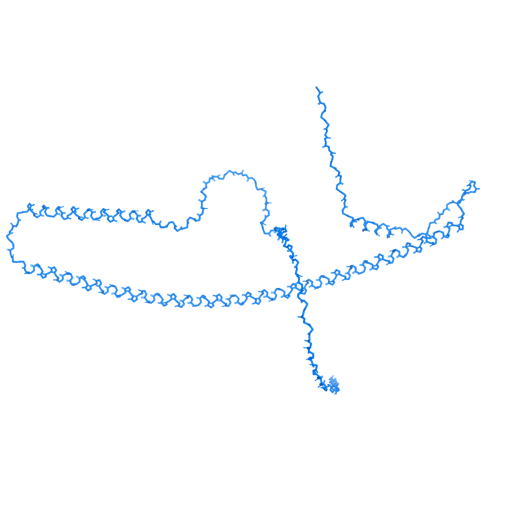 101 ALA A N 1
ATOM 742 C CA . ALA A 1 101 ? 2.368 -10.983 5.174 1.00 94.25 101 ALA A CA 1
ATOM 743 C C . ALA A 1 101 ? 2.776 -11.516 6.557 1.00 94.25 101 ALA A C 1
ATOM 745 O O . ALA A 1 101 ? 1.930 -11.628 7.447 1.00 94.25 101 ALA A O 1
ATOM 746 N N . ALA A 1 102 ? 4.066 -11.785 6.776 1.00 94.44 102 ALA A N 1
ATOM 747 C CA . ALA A 1 102 ? 4.578 -12.226 8.071 1.00 94.44 102 ALA A CA 1
ATOM 748 C C . ALA A 1 102 ? 4.368 -11.164 9.168 1.00 94.44 102 ALA A C 1
ATOM 750 O O . ALA A 1 102 ? 3.901 -11.487 10.264 1.00 94.44 102 ALA A O 1
ATOM 751 N N . GLY A 1 103 ? 4.641 -9.891 8.865 1.00 94.62 103 GLY A N 1
ATOM 752 C CA . GLY A 1 103 ? 4.415 -8.769 9.777 1.00 94.62 103 GLY A CA 1
ATOM 753 C C . GLY A 1 103 ? 2.937 -8.579 10.132 1.00 94.62 103 GLY A C 1
ATOM 754 O O . GLY A 1 103 ? 2.598 -8.414 11.304 1.00 94.62 103 GLY A O 1
ATOM 755 N N . ALA A 1 104 ? 2.041 -8.677 9.147 1.00 96.56 104 ALA A N 1
ATOM 756 C CA . ALA A 1 104 ? 0.599 -8.565 9.347 1.00 96.56 104 ALA A CA 1
ATOM 757 C C . ALA A 1 104 ? 0.046 -9.683 10.244 1.00 96.56 104 ALA A C 1
ATOM 759 O O . ALA A 1 104 ? -0.775 -9.415 11.121 1.00 96.56 104 ALA A O 1
ATOM 760 N N . VAL A 1 105 ? 0.526 -10.921 10.082 1.00 96.19 105 VAL A N 1
ATOM 761 C CA . VAL A 1 105 ? 0.159 -12.039 10.969 1.00 96.19 105 VAL A CA 1
ATOM 762 C C . VAL A 1 105 ? 0.629 -11.778 12.403 1.00 96.19 105 VAL A C 1
ATOM 764 O O . VAL A 1 105 ? -0.126 -12.022 13.347 1.00 96.19 105 VAL A O 1
ATOM 767 N N . GLY A 1 106 ? 1.833 -11.225 12.580 1.00 97.00 106 GLY A N 1
ATOM 768 C CA . GLY A 1 106 ? 2.339 -10.809 13.891 1.00 97.00 106 GLY A CA 1
ATOM 769 C C . GLY A 1 106 ? 1.454 -9.750 14.556 1.00 97.00 106 GLY A C 1
ATOM 770 O O . GLY A 1 106 ? 1.056 -9.915 15.710 1.00 97.00 106 GLY A O 1
ATOM 771 N N . LEU A 1 107 ? 1.080 -8.706 13.810 1.00 97.38 107 LEU A N 1
ATOM 772 C CA . LEU A 1 107 ? 0.191 -7.646 14.297 1.00 97.38 107 LEU A CA 1
ATOM 773 C C . LEU A 1 107 ? -1.214 -8.162 14.621 1.00 97.38 107 LEU A C 1
ATOM 775 O O . LEU A 1 107 ? -1.785 -7.764 15.634 1.00 97.38 107 LEU A O 1
ATOM 779 N N . LEU A 1 108 ? -1.765 -9.066 13.809 1.00 97.38 108 LEU A N 1
ATOM 780 C CA . LEU A 1 108 ? -3.075 -9.663 14.069 1.00 97.38 108 LEU A CA 1
ATOM 781 C C . LEU A 1 108 ? -3.060 -10.505 15.349 1.00 97.38 108 LEU A C 1
ATOM 783 O O . LEU A 1 108 ? -3.963 -10.378 16.171 1.00 97.38 108 LEU A O 1
ATOM 787 N N . SER A 1 109 ? -2.017 -11.314 15.543 1.00 98.19 109 SER A N 1
ATOM 788 C CA . SER A 1 109 ? -1.827 -12.095 16.769 1.00 98.19 109 SER A CA 1
ATOM 789 C C . SER A 1 109 ? -1.707 -11.186 17.999 1.00 98.19 109 SER A C 1
ATOM 791 O O . SER A 1 109 ? -2.361 -11.406 19.018 1.00 98.19 109 SER A O 1
ATOM 793 N N . GLN A 1 110 ? -0.951 -10.089 17.888 1.00 97.88 110 GLN A N 1
ATOM 794 C CA . GLN A 1 110 ? -0.852 -9.092 18.953 1.00 97.88 110 GLN A CA 1
ATOM 795 C C . GLN A 1 110 ? -2.201 -8.418 19.242 1.00 97.88 110 GLN A C 1
ATOM 797 O O . GLN A 1 110 ? -2.568 -8.258 20.405 1.00 97.88 110 GLN A O 1
ATOM 802 N N . ALA A 1 111 ? -2.949 -8.034 18.207 1.00 98.06 111 ALA A N 1
ATOM 803 C CA . ALA A 1 111 ? -4.264 -7.422 18.360 1.00 98.06 111 ALA A CA 1
ATOM 804 C C . ALA A 1 111 ? -5.258 -8.376 19.038 1.00 98.06 111 ALA A C 1
ATOM 806 O O . ALA A 1 111 ? -6.011 -7.943 19.906 1.00 98.06 111 ALA A O 1
ATOM 807 N N . GLN A 1 112 ? -5.218 -9.669 18.703 1.00 98.06 112 GLN A N 1
ATOM 808 C CA . GLN A 1 112 ? -6.021 -10.701 19.363 1.00 98.06 112 GLN A CA 1
ATOM 809 C C . GLN A 1 112 ? -5.678 -10.814 20.851 1.00 98.06 112 GLN A C 1
ATOM 811 O O . GLN A 1 112 ? -6.578 -10.748 21.681 1.00 98.06 112 GLN A O 1
ATOM 816 N N . LEU A 1 113 ? -4.391 -10.863 21.211 1.00 98.44 113 LEU A N 1
ATOM 817 C CA . LEU A 1 113 ? -3.973 -10.895 22.619 1.00 98.44 113 LEU A CA 1
ATOM 818 C C . LEU A 1 113 ? -4.426 -9.653 23.402 1.00 98.44 113 LEU A C 1
ATOM 820 O O . LEU A 1 113 ? -4.825 -9.761 24.563 1.00 98.44 113 LEU A O 1
ATOM 824 N N . ILE A 1 114 ? -4.367 -8.467 22.785 1.00 98.06 114 ILE A N 1
ATOM 825 C CA . ILE A 1 114 ? -4.857 -7.223 23.397 1.00 98.06 114 ILE A CA 1
ATOM 826 C C . ILE A 1 114 ? -6.378 -7.278 23.572 1.00 98.06 114 ILE A C 1
ATOM 828 O O . ILE A 1 114 ? -6.876 -6.891 24.629 1.00 98.06 114 ILE A O 1
ATOM 832 N N . ALA A 1 115 ? -7.106 -7.773 22.570 1.00 98.38 115 ALA A N 1
ATOM 833 C CA . ALA A 1 115 ? -8.554 -7.922 22.634 1.00 98.38 115 ALA A CA 1
ATOM 834 C C . ALA A 1 115 ? -8.971 -8.899 23.744 1.00 98.38 115 ALA A C 1
ATOM 836 O O . ALA A 1 115 ? -9.806 -8.548 24.574 1.00 98.38 115 ALA A O 1
ATOM 837 N N . ASP A 1 116 ? -8.338 -10.070 23.824 1.00 98.44 116 ASP A N 1
ATOM 838 C CA . ASP A 1 116 ? -8.616 -11.073 24.856 1.00 98.44 116 ASP A CA 1
ATOM 839 C C . ASP A 1 116 ? -8.351 -10.520 26.259 1.00 98.44 116 ASP A C 1
ATOM 841 O O . ASP A 1 116 ? -9.147 -10.708 27.183 1.00 98.44 116 ASP A O 1
ATOM 845 N N . ARG A 1 117 ? -7.255 -9.768 26.416 1.00 98.44 117 ARG A N 1
ATOM 846 C CA . ARG A 1 117 ? -6.945 -9.081 27.669 1.00 98.44 117 ARG A CA 1
ATOM 847 C C . ARG A 1 117 ? -7.998 -8.033 28.021 1.00 98.44 117 ARG A C 1
ATOM 849 O O . ARG A 1 117 ? -8.452 -8.001 29.159 1.00 98.44 117 ARG A O 1
ATOM 856 N N . ALA A 1 118 ? -8.403 -7.200 27.066 1.00 98.19 118 ALA A N 1
ATOM 857 C CA . ALA A 1 118 ? -9.411 -6.170 27.295 1.00 98.19 118 ALA A CA 1
ATOM 858 C C . ALA A 1 118 ? -10.771 -6.774 27.682 1.00 98.19 118 ALA A C 1
ATOM 860 O O . ALA A 1 118 ? -11.456 -6.231 28.546 1.00 98.19 118 ALA A O 1
ATOM 861 N N . VAL A 1 119 ? -11.144 -7.916 27.091 1.00 98.62 119 VAL A N 1
ATOM 862 C CA . VAL A 1 119 ? -12.352 -8.662 27.473 1.00 98.62 119 VAL A CA 1
ATOM 863 C C . VAL A 1 119 ? -12.239 -9.173 28.908 1.00 98.62 119 VAL A C 1
ATOM 865 O O . VAL A 1 119 ? -13.160 -8.964 29.695 1.00 98.62 119 VAL A O 1
ATOM 868 N N . ALA A 1 120 ? -11.109 -9.780 29.281 1.00 98.56 120 ALA A N 1
ATOM 869 C CA . ALA A 1 120 ? -10.887 -10.250 30.647 1.00 98.56 120 ALA A CA 1
ATOM 870 C C . ALA A 1 120 ? -10.947 -9.104 31.677 1.00 98.56 120 ALA A C 1
ATOM 872 O O . ALA A 1 120 ? -11.614 -9.232 32.708 1.00 98.56 120 ALA A O 1
ATOM 873 N N . ASP A 1 121 ? -10.315 -7.968 31.371 1.00 98.31 121 ASP A N 1
ATOM 874 C CA . ASP A 1 121 ? -10.326 -6.771 32.218 1.00 98.31 121 ASP A CA 1
ATOM 875 C C . ASP A 1 121 ? -11.755 -6.198 32.347 1.00 98.31 121 ASP A C 1
ATOM 877 O O . ASP A 1 121 ? -12.209 -5.877 33.450 1.00 98.31 121 ASP A O 1
ATOM 881 N N . ALA A 1 122 ? -12.512 -6.135 31.245 1.00 98.38 122 ALA A N 1
ATOM 882 C CA . ALA A 1 122 ? -13.900 -5.672 31.240 1.00 98.38 122 ALA A CA 1
ATOM 883 C C . ALA A 1 122 ? -14.835 -6.599 32.033 1.00 98.38 122 ALA A C 1
ATOM 885 O O . ALA A 1 122 ? -15.706 -6.123 32.767 1.00 98.38 122 ALA A O 1
ATOM 886 N N . GLU A 1 123 ? -14.652 -7.918 31.937 1.00 98.62 123 GLU A N 1
ATOM 887 C CA . GLU A 1 123 ? -15.404 -8.881 32.742 1.00 98.62 123 GLU A CA 1
ATOM 888 C C . GLU A 1 123 ? -15.136 -8.710 34.236 1.00 98.62 123 GLU A C 1
ATOM 890 O O . GLU A 1 123 ? -16.071 -8.763 35.041 1.00 98.62 123 GLU A O 1
ATOM 895 N N . GLN A 1 124 ? -13.873 -8.521 34.622 1.00 98.56 124 GLN A N 1
ATOM 896 C CA . GLN A 1 124 ? -13.518 -8.292 36.016 1.00 98.56 124 GLN A CA 1
ATOM 897 C C . GLN A 1 124 ? -14.151 -6.995 36.530 1.00 98.56 124 GLN A C 1
ATOM 899 O O . GLN A 1 124 ? -14.821 -7.014 37.565 1.00 98.56 124 GLN A O 1
ATOM 904 N N . TYR A 1 125 ? -14.034 -5.907 35.769 1.00 98.56 125 TYR A N 1
ATOM 905 C CA . TYR A 1 125 ? -14.654 -4.629 36.109 1.00 98.56 125 TYR A CA 1
ATOM 906 C C . TYR A 1 125 ? -16.179 -4.742 36.256 1.00 98.56 125 TYR A C 1
ATOM 908 O O . TYR A 1 125 ? -16.757 -4.236 37.218 1.00 98.56 125 TYR A O 1
ATOM 916 N N . ALA A 1 126 ? -16.848 -5.471 35.358 1.00 98.62 126 ALA A N 1
ATOM 917 C CA . ALA A 1 126 ? -18.287 -5.699 35.451 1.00 98.62 126 ALA A CA 1
ATOM 918 C C . ALA A 1 126 ? -18.673 -6.452 36.737 1.00 98.62 126 ALA A C 1
ATOM 920 O O . ALA A 1 126 ? -19.666 -6.105 37.384 1.00 98.62 126 ALA A O 1
ATOM 921 N N . ARG A 1 127 ? -17.885 -7.454 37.152 1.00 98.69 127 ARG A N 1
ATOM 922 C CA . ARG A 1 127 ? -18.110 -8.176 38.419 1.00 98.69 127 ARG A CA 1
ATOM 923 C C . ARG A 1 127 ? -17.936 -7.251 39.621 1.00 98.69 127 ARG A C 1
ATOM 925 O O . ARG A 1 127 ? -18.778 -7.267 40.519 1.00 98.69 127 ARG A O 1
ATOM 932 N N . GLU A 1 128 ? -16.888 -6.434 39.623 1.00 98.62 128 GLU A N 1
ATOM 933 C CA . GLU A 1 128 ? -16.629 -5.448 40.676 1.00 98.62 128 GLU A CA 1
ATOM 934 C C . GLU A 1 128 ? -17.766 -4.423 40.775 1.00 98.62 128 GLU A C 1
ATOM 936 O O . GLU A 1 128 ? -18.289 -4.186 41.865 1.00 98.62 128 GLU A O 1
ATOM 941 N N . MET A 1 129 ? -18.235 -3.897 39.641 1.00 98.50 129 MET A N 1
ATOM 942 C CA . MET A 1 129 ? -19.354 -2.955 39.585 1.00 98.50 129 MET A CA 1
ATOM 943 C C . MET A 1 129 ? -20.652 -3.563 40.137 1.00 98.50 129 MET A C 1
ATOM 945 O O . MET A 1 129 ? -21.368 -2.908 40.894 1.00 98.50 129 MET A O 1
ATOM 949 N N . VAL A 1 130 ? -20.956 -4.826 39.818 1.00 98.56 130 VAL A N 1
ATOM 950 C CA . VAL A 1 130 ? -22.144 -5.518 40.352 1.00 98.56 130 VAL A CA 1
ATOM 951 C C . VAL A 1 130 ? -22.042 -5.725 41.864 1.00 98.56 130 VAL A C 1
ATOM 953 O O . VAL A 1 130 ? -23.041 -5.568 42.572 1.00 98.56 130 VAL A O 1
ATOM 956 N N . LEU A 1 131 ? -20.859 -6.074 42.379 1.00 98.62 131 LEU A N 1
ATOM 957 C CA . LEU A 1 131 ? -20.637 -6.200 43.821 1.00 98.62 131 LEU A CA 1
ATOM 958 C C . LEU A 1 131 ? -20.799 -4.847 44.525 1.00 98.62 131 LEU A C 1
ATOM 960 O O . LEU A 1 131 ? -21.528 -4.773 45.514 1.00 98.62 131 LEU A O 1
ATOM 964 N N . ALA A 1 132 ? -20.208 -3.783 43.976 1.00 98.38 132 ALA A N 1
ATOM 965 C CA . ALA A 1 132 ? -20.331 -2.427 44.504 1.00 98.38 132 ALA A CA 1
ATOM 966 C C . ALA A 1 132 ? -21.791 -1.947 44.519 1.00 98.38 132 ALA A C 1
ATOM 968 O O . ALA A 1 132 ? -22.263 -1.448 45.539 1.00 98.38 132 ALA A O 1
ATOM 969 N N . ALA A 1 133 ? -22.538 -2.167 43.433 1.00 98.06 133 ALA A N 1
ATOM 970 C CA . ALA A 1 133 ? -23.952 -1.812 43.362 1.00 98.06 133 ALA A CA 1
ATOM 971 C C . ALA A 1 133 ? -24.776 -2.558 44.422 1.00 98.06 133 ALA A C 1
ATOM 973 O O . ALA A 1 133 ? -25.595 -1.954 45.111 1.00 98.06 133 ALA A O 1
ATOM 974 N N . ARG A 1 134 ? -24.548 -3.867 44.601 1.00 98.25 134 ARG A N 1
ATOM 975 C CA . ARG A 1 134 ? -25.241 -4.664 45.630 1.00 98.25 134 ARG A CA 1
ATOM 976 C C . ARG A 1 134 ? -24.950 -4.176 47.042 1.00 98.25 134 ARG A C 1
ATOM 978 O O . ARG A 1 134 ? -25.860 -4.174 47.867 1.00 98.25 134 ARG A O 1
ATOM 985 N N . GLU A 1 135 ? -23.715 -3.773 47.310 1.00 98.38 135 GLU A N 1
ATOM 986 C CA . GLU A 1 135 ? -23.347 -3.212 48.605 1.00 98.38 135 GLU A CA 1
ATOM 987 C C . GLU A 1 135 ? -24.043 -1.869 48.847 1.00 98.38 135 GLU A C 1
ATOM 989 O O . GLU A 1 135 ? -24.693 -1.691 49.875 1.00 98.38 135 GLU A O 1
ATOM 994 N N . GLN A 1 136 ? -24.042 -0.979 47.849 1.00 98.19 136 GLN A N 1
ATOM 995 C CA . GLN A 1 136 ? -24.782 0.284 47.913 1.00 98.19 136 GLN A CA 1
ATOM 996 C C . GLN A 1 136 ? -26.284 0.067 48.139 1.00 98.19 136 GLN A C 1
ATOM 998 O O . GLN A 1 136 ? -26.889 0.756 48.959 1.00 98.19 136 GLN A O 1
ATOM 1003 N N . TYR A 1 137 ? -26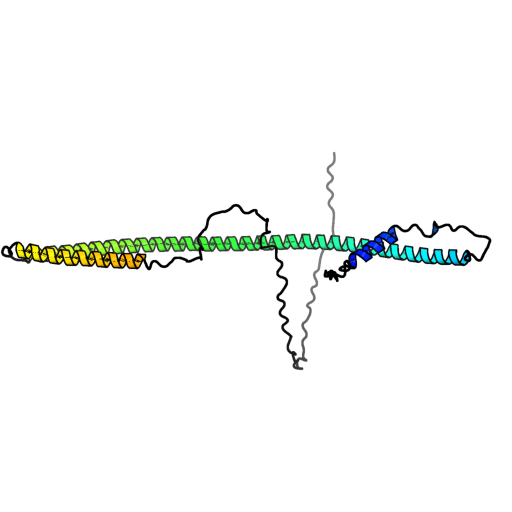.900 -0.915 47.470 1.00 97.50 137 TYR A N 1
ATOM 1004 C CA . TYR A 1 137 ? -28.308 -1.253 47.699 1.00 97.50 137 TYR A CA 1
ATOM 1005 C C . TYR A 1 137 ? -28.579 -1.681 49.147 1.00 97.50 137 TYR A C 1
ATOM 1007 O O . TYR A 1 137 ? -29.580 -1.251 49.725 1.00 97.50 137 TYR A O 1
ATOM 1015 N N . ARG A 1 138 ? -27.702 -2.491 49.753 1.00 98.12 138 ARG A N 1
ATOM 1016 C CA . ARG A 1 138 ? -27.834 -2.885 51.167 1.00 98.12 138 ARG A CA 1
ATOM 1017 C C . ARG A 1 138 ? -27.693 -1.692 52.100 1.00 98.12 138 ARG A C 1
ATOM 1019 O O . ARG A 1 138 ? -28.517 -1.527 52.992 1.00 98.12 138 ARG A O 1
ATOM 1026 N N . GLU A 1 139 ? -26.707 -0.837 51.860 1.00 98.00 139 GLU A N 1
ATOM 1027 C CA . GLU A 1 139 ? -26.472 0.354 52.674 1.00 98.00 139 GLU A CA 1
ATOM 1028 C C . GLU A 1 139 ? -27.659 1.333 52.620 1.00 98.00 139 GLU A C 1
ATOM 1030 O O . GLU A 1 139 ? -28.062 1.899 53.640 1.00 98.00 139 GLU A O 1
ATOM 1035 N N . VAL A 1 140 ? -28.249 1.530 51.435 1.00 97.19 140 VAL A N 1
ATOM 1036 C CA . VAL A 1 140 ? -29.443 2.371 51.254 1.00 97.19 140 VAL A CA 1
ATOM 1037 C C . VAL A 1 140 ? -30.638 1.794 52.009 1.00 97.19 140 VAL A C 1
ATOM 1039 O O . VAL A 1 140 ? -31.332 2.554 52.686 1.00 97.19 140 VAL A O 1
ATOM 1042 N N . LEU A 1 141 ? -30.859 0.477 51.942 1.00 97.56 141 LEU A N 1
ATOM 1043 C CA . LEU A 1 141 ? -31.925 -0.188 52.698 1.00 97.56 141 LEU A CA 1
ATOM 1044 C C . LEU A 1 141 ? -31.720 -0.038 54.208 1.00 97.56 141 LEU A C 1
ATOM 1046 O O . LEU A 1 141 ? -32.633 0.401 54.902 1.00 97.56 141 LEU A O 1
ATOM 1050 N N . GLU A 1 142 ? -30.513 -0.289 54.711 1.00 97.44 142 GLU A N 1
ATOM 1051 C CA . GLU A 1 142 ? -30.214 -0.165 56.140 1.00 97.44 142 GLU A CA 1
ATOM 1052 C C . GLU A 1 142 ? -30.364 1.287 56.632 1.00 97.44 142 GLU A C 1
ATOM 1054 O O . GLU A 1 142 ? -30.894 1.554 57.713 1.00 97.44 142 GLU A O 1
ATOM 1059 N N . ARG A 1 143 ? -29.951 2.267 55.817 1.00 96.25 143 ARG A N 1
ATOM 1060 C CA . ARG A 1 143 ? -30.166 3.693 56.099 1.00 96.25 143 ARG A CA 1
ATOM 1061 C C . ARG A 1 143 ? -31.655 4.041 56.125 1.00 96.25 143 ARG A C 1
ATOM 1063 O O . ARG A 1 143 ? -32.073 4.779 57.019 1.00 96.25 143 ARG A O 1
ATOM 1070 N N . ALA A 1 144 ? -32.442 3.526 55.182 1.00 96.00 144 ALA A N 1
ATOM 1071 C CA . ALA A 1 144 ? -33.884 3.743 55.132 1.00 96.00 144 ALA A CA 1
ATOM 1072 C C . ALA A 1 144 ? -34.569 3.158 56.377 1.00 96.00 144 ALA A C 1
ATOM 1074 O O . ALA A 1 144 ? -35.331 3.869 57.033 1.00 96.00 144 ALA A O 1
ATOM 1075 N N . GLU A 1 145 ? -34.221 1.930 56.769 1.00 95.62 145 GLU A N 1
ATOM 1076 C CA . GLU A 1 145 ? -34.716 1.268 57.983 1.00 95.62 145 GLU A CA 1
ATOM 1077 C C . GLU A 1 145 ? -34.357 2.049 59.251 1.00 95.62 145 GLU A C 1
ATOM 1079 O O . GLU A 1 145 ? -35.238 2.342 60.063 1.00 95.62 145 GLU A O 1
ATOM 1084 N N . ARG A 1 146 ? -33.093 2.475 59.399 1.00 95.38 146 ARG A N 1
ATOM 1085 C CA . ARG A 1 146 ? -32.665 3.322 60.524 1.00 95.38 146 ARG A CA 1
ATOM 1086 C C . ARG A 1 146 ? -33.447 4.633 60.563 1.00 95.38 146 ARG A C 1
ATOM 1088 O O . ARG A 1 146 ? -33.924 5.032 61.624 1.00 95.38 146 ARG A O 1
ATOM 1095 N N . SER A 1 147 ? -33.618 5.294 59.419 1.00 92.94 147 SER A N 1
ATOM 1096 C CA . SER A 1 147 ? -34.357 6.559 59.347 1.00 92.94 147 SER A CA 1
ATOM 1097 C C . SER A 1 147 ? -35.845 6.391 59.687 1.00 92.94 147 SER A C 1
ATOM 1099 O O . SER A 1 147 ? -36.383 7.180 60.463 1.00 92.94 147 SER A O 1
ATOM 1101 N N . ALA A 1 148 ? -36.490 5.322 59.207 1.00 90.56 148 ALA A N 1
ATOM 1102 C CA . ALA A 1 148 ? -37.871 4.986 59.539 1.00 90.56 148 ALA A CA 1
ATOM 1103 C C . ALA A 1 148 ? -38.032 4.659 61.033 1.00 90.56 148 ALA A C 1
ATOM 1105 O O . ALA A 1 148 ? -38.975 5.136 61.665 1.00 90.56 148 ALA A O 1
ATOM 1106 N N . GLY A 1 149 ? -37.085 3.917 61.618 1.00 89.50 149 GLY A N 1
ATOM 1107 C CA . GLY A 1 149 ? -37.050 3.630 63.053 1.00 89.50 149 GLY A CA 1
ATOM 1108 C C . GLY A 1 149 ? -36.942 4.896 63.906 1.00 89.50 149 GLY A C 1
ATOM 1109 O O . GLY A 1 149 ? -37.674 5.041 64.884 1.00 89.50 149 GLY A O 1
ATOM 1110 N N . HIS A 1 150 ? -36.100 5.856 63.505 1.00 88.00 150 HIS A N 1
ATOM 1111 C CA . HIS A 1 150 ? -36.000 7.156 64.175 1.00 88.00 150 HIS A CA 1
ATOM 1112 C C . HIS A 1 150 ? -37.306 7.960 64.109 1.00 88.00 150 HIS A C 1
ATOM 1114 O O . HIS A 1 150 ? -37.708 8.537 65.119 1.00 88.00 150 HIS A O 1
ATOM 1120 N N . VAL A 1 151 ? -37.992 7.977 62.961 1.00 86.62 151 VAL A N 1
ATOM 1121 C CA . VAL A 1 151 ? -39.285 8.671 62.812 1.00 86.62 151 VAL A CA 1
ATOM 1122 C C . VAL A 1 151 ? -40.370 8.008 63.665 1.00 86.62 151 VAL A C 1
ATOM 1124 O O . VAL A 1 151 ? -41.103 8.701 64.370 1.00 86.62 151 VAL A O 1
ATOM 1127 N N . ALA A 1 152 ? -40.447 6.675 63.659 1.00 80.00 152 ALA A N 1
ATOM 1128 C CA . ALA A 1 152 ? -41.400 5.931 64.479 1.00 80.00 152 ALA A CA 1
ATOM 1129 C C . ALA A 1 152 ? -41.162 6.149 65.984 1.00 80.00 152 ALA A C 1
ATOM 1131 O O . ALA A 1 152 ? -42.112 6.373 66.734 1.00 80.00 152 ALA A O 1
ATOM 1132 N N . ALA A 1 153 ? -39.900 6.148 66.427 1.00 78.94 153 ALA A N 1
ATOM 1133 C CA . ALA A 1 153 ? -39.543 6.427 67.815 1.00 78.94 153 ALA A CA 1
ATOM 1134 C C . ALA A 1 153 ? -39.885 7.870 68.220 1.00 78.94 153 ALA A C 1
ATOM 1136 O O . ALA A 1 153 ? -40.476 8.074 69.278 1.00 78.94 153 ALA A O 1
ATOM 1137 N N . ALA A 1 154 ? -39.588 8.857 67.366 1.00 77.50 154 ALA A N 1
ATOM 1138 C CA . ALA A 1 154 ? -39.931 10.257 67.614 1.00 77.50 154 ALA A CA 1
ATOM 1139 C C . ALA A 1 154 ? -41.450 10.463 67.770 1.00 77.50 154 ALA A C 1
ATOM 1141 O O . ALA A 1 154 ? -41.890 11.167 6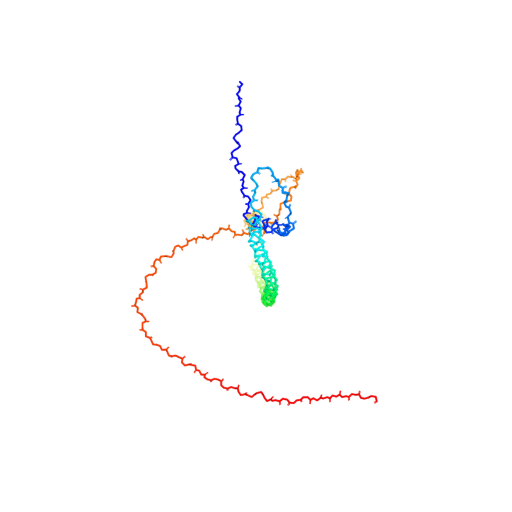8.682 1.00 77.50 154 ALA A O 1
ATOM 1142 N N . LEU A 1 155 ? -42.255 9.798 66.933 1.00 73.19 155 LEU A N 1
ATOM 1143 C CA . LEU A 1 155 ? -43.717 9.801 67.041 1.00 73.19 155 LEU A CA 1
ATOM 1144 C C . LEU A 1 155 ? -44.206 9.151 68.347 1.00 73.19 155 LEU A C 1
ATOM 1146 O O . LEU A 1 155 ? -45.133 9.667 68.961 1.00 73.19 155 LEU A O 1
ATOM 1150 N N . ALA A 1 156 ? -43.566 8.073 68.812 1.00 66.06 156 ALA A N 1
ATOM 1151 C CA . ALA A 1 156 ? -43.941 7.385 70.052 1.00 66.06 156 ALA A CA 1
ATOM 1152 C C . ALA A 1 156 ? -43.571 8.164 71.331 1.00 66.06 156 ALA A C 1
ATOM 1154 O O . ALA A 1 156 ? -44.242 8.029 72.352 1.00 66.06 156 ALA A O 1
ATOM 1155 N N . THR A 1 157 ? -42.518 8.986 71.294 1.00 63.16 157 THR A N 1
ATOM 1156 C CA . THR A 1 157 ? -42.086 9.826 72.428 1.00 63.16 157 THR A CA 1
ATOM 1157 C C . THR A 1 157 ? -42.730 11.208 72.465 1.00 63.16 157 THR A C 1
ATOM 1159 O O . THR A 1 157 ? -42.394 12.001 73.341 1.00 63.16 157 THR A O 1
ATOM 1162 N N . THR A 1 158 ? -43.638 11.520 71.538 1.00 49.97 158 THR A N 1
ATOM 1163 C CA . THR A 1 158 ? -44.400 12.772 71.572 1.00 49.97 158 THR A CA 1
ATOM 1164 C C . THR A 1 158 ? -45.675 12.538 72.395 1.00 49.97 158 THR A C 1
ATOM 1166 O O . THR A 1 158 ? -46.613 11.933 71.875 1.00 49.97 158 THR A O 1
ATOM 1169 N N . PRO A 1 159 ? -45.741 12.947 73.680 1.00 45.69 159 PRO A N 1
ATOM 1170 C CA . PRO A 1 159 ? -46.985 12.886 74.433 1.00 45.69 159 PRO A CA 1
ATOM 1171 C C . PRO A 1 159 ? -48.008 13.822 73.786 1.00 45.69 159 PRO A C 1
ATOM 1173 O O . PRO A 1 159 ? -47.665 14.941 73.411 1.00 45.69 159 PRO A O 1
ATOM 1176 N N . GLU A 1 160 ? -49.232 13.307 73.644 1.00 47.97 160 GLU A N 1
ATOM 1177 C CA . GLU A 1 160 ? -50.490 13.987 73.313 1.00 47.97 160 GLU A CA 1
ATOM 1178 C C . GLU A 1 160 ? -50.352 15.509 73.146 1.00 47.97 160 GLU A C 1
ATOM 1180 O O . GLU A 1 160 ? -50.416 16.281 74.105 1.00 47.97 160 GLU A O 1
ATOM 1185 N N . ALA A 1 161 ? -50.113 15.946 71.906 1.00 46.22 161 ALA A N 1
ATOM 1186 C CA . ALA A 1 161 ? -50.129 17.362 71.590 1.00 46.22 161 ALA A CA 1
ATOM 1187 C C . ALA A 1 161 ? -51.590 17.850 71.583 1.00 46.22 161 ALA A C 1
ATOM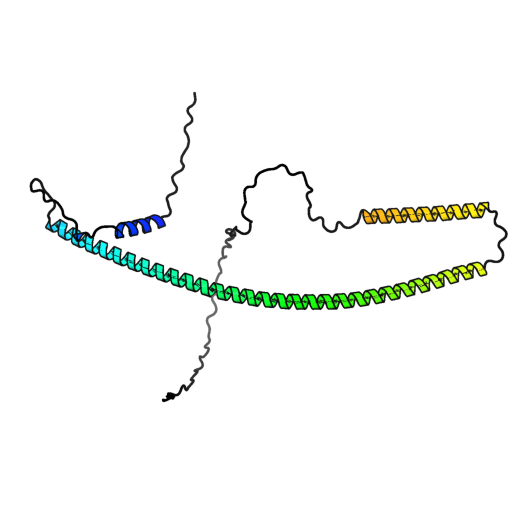 1189 O O . ALA A 1 161 ? -52.438 17.211 70.950 1.00 46.22 161 ALA A O 1
ATOM 1190 N N . PRO A 1 162 ? -51.904 18.982 72.241 1.00 51.81 162 PRO A N 1
ATOM 1191 C CA . PRO A 1 162 ? -53.203 19.626 72.103 1.00 51.81 162 PRO A CA 1
ATOM 1192 C C . PRO A 1 162 ? -53.437 19.957 70.627 1.00 51.81 162 PRO A C 1
ATOM 1194 O O . PRO A 1 162 ? -52.492 20.300 69.918 1.00 51.81 162 PRO A O 1
ATOM 1197 N N . SER A 1 163 ? -54.687 19.850 70.169 1.00 55.53 163 SER A N 1
ATOM 1198 C CA . SER A 1 163 ? -55.118 20.200 68.812 1.00 55.53 163 SER A CA 1
ATOM 1199 C C . SER A 1 163 ? -54.605 21.592 68.423 1.00 55.53 163 SER A C 1
ATOM 1201 O O . SER A 1 163 ? -55.212 22.611 68.760 1.00 55.53 163 SER A O 1
ATOM 1203 N N . LEU A 1 164 ? -53.454 21.626 67.750 1.00 53.97 164 LEU A N 1
ATOM 1204 C CA . LEU A 1 164 ? -52.876 22.824 67.162 1.00 53.97 164 LEU A CA 1
ATOM 1205 C C . LEU A 1 164 ? -53.905 23.360 66.158 1.00 53.97 164 LEU A C 1
ATOM 1207 O O . LEU A 1 164 ? -54.367 22.590 65.309 1.00 53.97 164 LEU A O 1
ATOM 1211 N N . PRO A 1 165 ? -54.317 24.635 66.266 1.00 63.25 165 PRO A N 1
ATOM 1212 C CA . PRO A 1 165 ? -55.348 25.200 65.408 1.00 63.25 165 PRO A CA 1
ATOM 1213 C C . PRO A 1 165 ? -54.957 24.984 63.944 1.00 63.25 165 PRO A C 1
ATOM 1215 O O . PRO A 1 165 ? -53.837 25.309 63.555 1.00 63.25 165 PRO A O 1
ATOM 1218 N N . GLU A 1 166 ? -55.870 24.434 63.136 1.00 60.00 166 GLU A N 1
ATOM 1219 C CA . GLU A 1 166 ? -55.647 24.004 61.739 1.00 60.00 166 GLU A CA 1
ATOM 1220 C C . GLU A 1 166 ? -54.893 25.042 60.887 1.00 60.00 166 GLU A C 1
ATOM 1222 O O . GLU A 1 166 ? -54.156 24.698 59.966 1.00 60.00 166 GLU A O 1
ATOM 1227 N N . ILE A 1 167 ? -55.010 26.322 61.241 1.00 59.50 167 ILE A N 1
ATOM 1228 C CA . ILE A 1 167 ? -54.327 27.455 60.616 1.00 59.50 167 ILE A CA 1
ATOM 1229 C C . ILE A 1 167 ? -52.794 27.349 60.728 1.00 59.50 167 ILE A C 1
ATOM 1231 O O . ILE A 1 167 ? -52.089 27.674 59.773 1.00 59.50 167 ILE A O 1
ATOM 1235 N N . GLU A 1 168 ? -52.250 26.890 61.856 1.00 69.56 168 GLU A N 1
ATOM 1236 C CA . GLU A 1 168 ? -50.805 26.701 62.035 1.00 69.56 168 GLU A CA 1
ATOM 1237 C C . GLU A 1 168 ? -50.298 25.454 61.317 1.00 69.56 168 GLU A C 1
ATOM 1239 O O . GLU A 1 168 ? -49.221 25.500 60.719 1.00 69.56 168 GLU A O 1
ATOM 1244 N N . TYR A 1 169 ? -51.095 24.383 61.266 1.00 73.75 169 TYR A N 1
ATOM 1245 C CA . TYR A 1 169 ? -50.785 23.218 60.438 1.00 73.75 169 TYR A CA 1
ATOM 1246 C C . TYR A 1 169 ? -50.733 23.591 58.958 1.00 73.75 169 TYR A C 1
ATOM 1248 O O . TYR A 1 169 ? -49.731 23.316 58.303 1.00 73.75 169 TYR A O 1
ATOM 1256 N N . VAL A 1 170 ? -51.741 24.300 58.443 1.00 80.94 170 VAL A N 1
ATOM 1257 C CA . VAL A 1 170 ? -51.766 24.763 57.048 1.00 80.94 170 VAL A CA 1
ATOM 1258 C C . VAL A 1 170 ? -50.615 25.728 56.771 1.00 80.94 170 VAL A C 1
ATOM 1260 O O . VAL A 1 170 ? -49.965 25.623 55.733 1.00 80.94 170 VAL A O 1
ATOM 1263 N N . ARG A 1 171 ? -50.295 26.637 57.700 1.00 79.56 171 ARG A N 1
ATOM 1264 C CA . ARG A 1 171 ? -49.185 27.587 57.529 1.00 79.56 171 ARG A CA 1
ATOM 1265 C C . ARG A 1 171 ? -47.826 26.886 57.528 1.00 79.56 171 ARG A C 1
ATOM 1267 O O . ARG A 1 171 ? -46.958 27.244 56.734 1.00 79.56 171 ARG A O 1
ATOM 1274 N N . THR A 1 172 ? -47.642 25.875 58.371 1.00 79.75 172 THR A N 1
ATOM 1275 C CA . THR A 1 172 ? -46.406 25.083 58.410 1.00 79.75 172 THR A CA 1
ATOM 1276 C C . THR A 1 172 ? -46.295 24.204 57.169 1.00 79.75 172 THR A C 1
ATOM 1278 O O . THR A 1 172 ? -45.239 24.170 56.544 1.00 79.75 172 THR A O 1
ATOM 1281 N N . TYR A 1 173 ? -47.396 23.589 56.736 1.00 81.19 173 TYR A N 1
ATOM 1282 C CA . TYR A 1 173 ? -47.442 22.772 55.526 1.00 81.19 173 TYR A CA 1
ATOM 1283 C C . TYR A 1 173 ? -47.186 23.602 54.265 1.00 81.19 173 TYR A C 1
ATOM 1285 O O . TYR A 1 173 ? -46.391 23.203 53.422 1.00 81.19 173 TYR A O 1
ATOM 1293 N N . ALA A 1 174 ? -47.765 24.802 54.164 1.00 83.44 174 ALA A N 1
ATOM 1294 C CA . ALA A 1 174 ? -47.487 25.739 53.077 1.00 83.44 174 ALA A CA 1
ATOM 1295 C C . ALA A 1 174 ? -46.013 26.168 53.059 1.00 83.44 174 ALA A C 1
ATOM 1297 O O . ALA A 1 174 ? -45.410 26.268 51.993 1.00 83.44 174 ALA A O 1
ATOM 1298 N N . LYS A 1 175 ? -45.405 26.370 54.235 1.00 82.44 175 LYS A N 1
ATOM 1299 C CA . LYS A 1 175 ? -43.986 26.728 54.351 1.00 82.44 175 LYS A CA 1
ATOM 1300 C C . LYS A 1 175 ? -43.066 25.571 53.954 1.00 82.44 175 LYS A C 1
ATOM 1302 O O . LYS A 1 175 ? -42.083 25.796 53.255 1.00 82.44 175 LYS A O 1
ATOM 1307 N N . VAL A 1 176 ? -43.403 24.339 54.335 1.00 87.94 176 VAL A N 1
ATOM 1308 C CA . VAL A 1 176 ? -42.679 23.128 53.913 1.00 87.94 176 VAL A CA 1
ATOM 1309 C C . VAL A 1 176 ? -42.837 22.901 52.410 1.00 87.94 176 VAL A C 1
ATOM 1311 O O . VAL A 1 176 ? -41.836 22.701 51.729 1.00 87.94 176 VAL A O 1
ATOM 1314 N N . ALA A 1 177 ? -44.052 23.022 51.870 1.00 83.19 177 ALA A N 1
ATOM 1315 C CA . ALA A 1 177 ? -44.309 22.918 50.437 1.00 83.19 177 ALA A CA 1
ATOM 1316 C C . ALA A 1 177 ? -43.538 23.986 49.647 1.00 83.19 177 ALA A C 1
ATOM 1318 O O . ALA A 1 177 ? -42.951 23.672 48.620 1.00 83.19 177 ALA A O 1
ATOM 1319 N N . GLN A 1 178 ? -43.456 25.224 50.147 1.00 86.00 178 GLN A N 1
ATOM 1320 C CA . GLN A 1 178 ? -42.666 26.289 49.525 1.00 86.00 178 GLN A CA 1
ATOM 1321 C C . GLN A 1 178 ? -41.168 25.955 49.486 1.00 86.00 178 GLN A C 1
ATOM 1323 O O . GLN A 1 178 ? -40.514 26.202 48.475 1.00 86.00 178 GLN A O 1
ATOM 1328 N N . ILE A 1 179 ? -40.623 25.385 50.565 1.00 87.88 179 ILE A N 1
ATOM 1329 C CA . ILE A 1 179 ? -39.221 24.946 50.614 1.00 87.88 179 ILE A CA 1
ATOM 1330 C C . ILE A 1 179 ? -38.994 23.779 49.645 1.00 87.88 179 ILE A C 1
ATOM 1332 O O . ILE A 1 179 ? -38.020 23.792 48.898 1.00 87.88 179 ILE A O 1
ATOM 1336 N N . GLN A 1 180 ? -39.912 22.809 49.603 1.00 82.75 180 GLN A N 1
ATOM 1337 C CA . GLN A 1 180 ? -39.837 21.671 48.686 1.00 82.75 180 GLN A CA 1
ATOM 1338 C C . GLN A 1 180 ? -39.904 22.116 47.220 1.00 82.75 180 GLN A C 1
ATOM 1340 O O . GLN A 1 180 ? -39.086 21.680 46.419 1.00 82.75 180 GLN A O 1
ATOM 1345 N N . LEU A 1 181 ? -40.806 23.035 46.869 1.00 87.25 181 LEU A N 1
ATOM 1346 C CA . LEU A 1 181 ? -40.938 23.550 45.503 1.00 87.25 181 LEU A CA 1
ATOM 1347 C C . LEU A 1 181 ? -39.700 24.349 45.081 1.00 87.25 181 LEU A C 1
ATOM 1349 O O . LEU A 1 181 ? -39.251 24.227 43.947 1.00 87.25 181 LEU A O 1
ATOM 1353 N N . ARG A 1 182 ? -39.105 25.111 46.007 1.00 90.25 182 ARG A N 1
ATOM 1354 C CA . ARG A 1 182 ? -37.855 25.839 45.756 1.00 90.25 182 ARG A CA 1
ATOM 1355 C C . ARG A 1 182 ? -36.675 24.890 45.559 1.00 90.25 182 ARG A C 1
ATOM 1357 O O . ARG A 1 182 ? -35.926 25.069 44.616 1.00 90.25 182 ARG A O 1
ATOM 1364 N N . SER A 1 183 ? -36.577 23.839 46.371 1.00 88.69 183 SER A N 1
ATOM 1365 C CA . SER A 1 183 ? -35.552 22.803 46.212 1.00 88.69 183 SER A CA 1
ATOM 1366 C C . SER A 1 183 ? -35.702 22.024 44.903 1.00 88.69 183 SER A C 1
ATOM 1368 O O . SER A 1 183 ? -34.696 21.699 44.283 1.00 88.69 183 SER A O 1
ATOM 1370 N N . VAL A 1 184 ? -36.933 21.733 44.470 1.00 91.94 184 VAL A N 1
ATOM 1371 C CA . VAL A 1 184 ? -37.191 21.084 43.175 1.00 91.94 184 VAL A CA 1
ATOM 1372 C C . VAL A 1 184 ? -36.827 22.016 42.020 1.00 91.94 184 VAL A C 1
ATOM 1374 O O . VAL A 1 184 ? -36.229 21.562 41.051 1.00 91.94 184 VAL A O 1
ATOM 1377 N N . LEU A 1 185 ? -37.137 23.312 42.118 1.00 91.44 185 LEU A N 1
ATOM 1378 C CA . LEU A 1 185 ? -36.737 24.295 41.109 1.00 91.44 185 LEU A CA 1
ATOM 1379 C C . LEU A 1 185 ? -35.219 24.486 41.057 1.00 91.44 185 LEU A C 1
ATOM 1381 O O . LEU A 1 185 ? -34.671 24.536 39.961 1.00 91.44 185 LEU A O 1
ATOM 1385 N N . ASP A 1 186 ? -34.536 24.532 42.200 1.00 90.38 186 ASP A N 1
ATOM 1386 C CA . ASP A 1 186 ? -33.073 24.614 42.252 1.00 90.38 186 ASP A CA 1
ATOM 1387 C C . ASP A 1 186 ? -32.437 23.351 41.645 1.00 90.38 186 ASP A C 1
ATOM 1389 O O . ASP A 1 186 ? -31.539 23.462 40.817 1.00 90.38 186 ASP A O 1
ATOM 1393 N N . ALA A 1 187 ? -32.964 22.159 41.948 1.00 88.44 187 ALA A N 1
ATOM 1394 C CA . ALA A 1 187 ? -32.500 20.902 41.354 1.00 88.44 187 ALA A CA 1
ATOM 1395 C C . ALA A 1 187 ? -32.755 20.828 39.838 1.00 88.44 187 ALA A C 1
ATOM 1397 O O . ALA A 1 187 ? -31.906 20.342 39.094 1.00 88.44 187 ALA A O 1
ATOM 1398 N N . LEU A 1 188 ? -33.902 21.322 39.359 1.00 88.94 188 LEU A N 1
ATOM 1399 C CA . LEU A 1 188 ? -34.185 21.423 37.924 1.00 88.94 188 LEU A CA 1
ATOM 1400 C C . LEU A 1 188 ? -33.274 22.448 37.244 1.00 88.94 188 LEU A C 1
ATOM 1402 O O . LEU A 1 188 ? -32.829 22.207 36.128 1.00 88.94 188 LEU A O 1
ATOM 1406 N N . THR A 1 189 ? -32.961 23.558 37.913 1.00 88.50 189 THR A N 1
ATOM 1407 C CA . THR A 1 189 ? -32.031 24.575 37.400 1.00 88.50 189 THR A CA 1
ATOM 1408 C C . THR A 1 189 ? -30.617 24.007 37.314 1.00 88.50 189 THR A C 1
ATOM 1410 O O . THR A 1 189 ? -29.981 24.134 36.277 1.00 88.50 189 THR A O 1
ATOM 1413 N N . GLU A 1 190 ? -30.163 23.272 38.332 1.00 87.06 190 GLU A N 1
ATOM 1414 C CA . GLU A 1 190 ? -28.876 22.569 38.310 1.00 87.06 190 GLU A CA 1
ATOM 1415 C C . GLU A 1 190 ? -28.833 21.492 37.216 1.00 87.06 190 GLU A C 1
ATOM 1417 O O . GLU A 1 190 ? -27.824 21.351 36.533 1.00 87.06 190 GLU A O 1
ATOM 1422 N N . GLN A 1 191 ? -29.926 20.754 36.993 1.00 81.75 191 GLN A N 1
ATOM 1423 C CA . GLN A 1 191 ? -30.025 19.781 35.898 1.00 81.75 191 GLN A CA 1
ATOM 1424 C C . GLN A 1 191 ? -30.033 20.442 34.515 1.00 81.75 191 GLN A C 1
ATOM 1426 O O . GLN A 1 191 ? -29.427 19.900 33.592 1.00 81.75 191 GLN A O 1
ATOM 1431 N N . VAL A 1 192 ? -30.669 21.607 34.363 1.00 85.00 192 VAL A N 1
ATOM 1432 C CA . VAL A 1 192 ? -30.622 22.409 33.130 1.00 85.00 192 VAL A CA 1
ATOM 1433 C C . VAL A 1 192 ? -29.220 22.974 32.903 1.00 85.00 192 VAL A C 1
ATOM 1435 O O . VAL A 1 192 ? -28.716 22.870 31.790 1.00 85.00 192 VAL A O 1
ATOM 1438 N N . ASP A 1 193 ? -28.542 23.468 33.939 1.00 82.44 193 ASP A N 1
ATOM 1439 C CA . ASP A 1 193 ? -27.143 23.905 33.853 1.00 82.44 193 ASP A CA 1
ATOM 1440 C C . ASP A 1 193 ? -26.203 22.734 33.538 1.00 82.44 193 ASP A C 1
ATOM 1442 O O . ASP A 1 193 ? -25.233 22.896 32.800 1.00 82.44 193 ASP A O 1
ATOM 1446 N N . ARG A 1 194 ? -26.498 21.526 34.035 1.00 79.31 194 ARG A N 1
ATOM 1447 C CA . ARG A 1 194 ? -25.777 20.295 33.670 1.00 79.31 194 ARG A CA 1
ATOM 1448 C C . ARG A 1 194 ? -26.043 19.847 32.237 1.00 79.31 194 ARG A C 1
ATOM 1450 O O . ARG A 1 194 ? -25.148 19.280 31.628 1.00 79.31 194 ARG A O 1
ATOM 1457 N N . LEU A 1 195 ? -27.243 20.084 31.708 1.00 71.75 195 LEU A N 1
ATOM 1458 C CA . LEU A 1 195 ? -27.581 19.859 30.299 1.00 71.75 195 LEU A CA 1
ATOM 1459 C C . LEU A 1 195 ? -26.948 20.926 29.393 1.00 71.75 195 LEU A C 1
ATOM 1461 O O . LEU A 1 195 ? -26.563 20.612 28.272 1.00 71.75 195 LEU A O 1
ATOM 1465 N N . GLY A 1 196 ? -26.796 22.161 29.880 1.00 68.94 196 GLY A N 1
ATOM 1466 C CA . GLY A 1 196 ? -26.079 23.239 29.195 1.00 68.94 196 GLY A CA 1
ATOM 1467 C C . GLY A 1 196 ? -24.557 23.068 29.218 1.00 68.94 196 GLY A C 1
ATOM 1468 O O . GLY A 1 196 ? -23.890 23.446 28.263 1.00 68.94 196 GLY A O 1
ATOM 1469 N N . ASN A 1 197 ? -24.025 22.449 30.276 1.00 62.84 197 ASN A N 1
ATOM 1470 C CA . ASN A 1 197 ? -22.609 22.109 30.451 1.00 62.84 197 ASN A CA 1
ATOM 1471 C C . ASN A 1 197 ? -22.329 20.615 30.245 1.00 62.84 197 ASN A C 1
ATOM 1473 O O . ASN A 1 197 ? -21.331 20.102 30.764 1.00 62.84 197 ASN A O 1
ATOM 1477 N N . LEU A 1 198 ? -23.186 19.905 29.498 1.00 51.00 198 LEU A N 1
ATOM 1478 C CA . LEU A 1 198 ? -22.759 18.650 28.891 1.00 51.00 198 LEU A CA 1
ATOM 1479 C C . LEU A 1 198 ? -21.446 18.981 28.175 1.00 51.00 198 LEU A C 1
ATOM 1481 O O . LEU A 1 198 ? -21.442 19.922 27.374 1.00 51.00 198 LEU A O 1
ATOM 1485 N N . PRO A 1 199 ? -20.325 18.297 28.475 1.00 51.41 199 PRO A N 1
ATOM 1486 C CA . PRO A 1 199 ? -19.164 18.446 27.627 1.00 51.41 199 PRO A CA 1
ATOM 1487 C C . PRO A 1 199 ? -19.676 18.178 26.217 1.00 51.41 199 PRO A C 1
ATOM 1489 O O . PRO A 1 199 ? -20.322 17.153 25.986 1.00 51.41 199 PRO A O 1
ATOM 1492 N N . GLN A 1 200 ? -19.464 19.130 25.307 1.00 44.56 200 GLN A N 1
ATOM 1493 C CA . GLN A 1 200 ? -19.401 18.815 23.892 1.00 44.56 200 GLN A CA 1
ATOM 1494 C C . GLN A 1 200 ? -18.421 17.645 23.803 1.00 44.56 200 GLN A C 1
ATOM 1496 O O . GLN A 1 200 ? -17.210 17.847 23.830 1.00 44.56 200 GLN A O 1
ATOM 1501 N N . GLN A 1 201 ? -18.952 16.419 23.831 1.00 44.84 201 GLN A N 1
ATOM 1502 C CA . GLN A 1 201 ? -18.284 15.264 23.277 1.00 44.84 201 GLN A CA 1
ATOM 1503 C C . GLN A 1 201 ? -18.095 15.657 21.826 1.00 44.84 201 GLN A C 1
ATOM 1505 O O . GLN A 1 201 ? -19.042 15.674 21.047 1.00 44.84 201 GLN A O 1
ATOM 1510 N N . ASP A 1 202 ? -16.883 16.126 21.574 1.00 41.12 202 ASP A N 1
ATOM 1511 C CA . ASP A 1 202 ? -16.285 16.313 20.278 1.00 41.12 202 ASP A CA 1
ATOM 1512 C C . ASP A 1 202 ? -17.100 17.226 19.360 1.00 41.12 202 ASP A C 1
ATOM 1514 O O . ASP A 1 202 ? -17.844 16.811 18.475 1.00 41.12 202 ASP A O 1
ATOM 1518 N N . ALA A 1 203 ? -16.835 18.526 19.499 1.00 42.97 203 ALA A N 1
ATOM 1519 C CA . ALA A 1 203 ? -16.683 19.346 18.308 1.00 42.97 203 ALA A CA 1
ATOM 1520 C C . ALA A 1 203 ? -15.507 18.786 17.477 1.00 42.97 203 ALA A C 1
ATOM 1522 O O . ALA A 1 203 ? -14.422 19.363 17.433 1.00 42.97 203 ALA A O 1
ATOM 1523 N N . GLU A 1 204 ? -15.733 17.655 16.803 1.00 39.91 204 GLU A N 1
ATOM 1524 C CA . GLU A 1 204 ? -15.362 17.591 15.398 1.00 39.91 204 GLU A CA 1
ATOM 1525 C C . GLU A 1 204 ? -16.067 18.766 14.698 1.00 39.91 204 GLU A C 1
ATOM 1527 O O . GLU A 1 204 ? -17.244 19.039 14.965 1.00 39.91 204 GLU A O 1
ATOM 1532 N N . PRO A 1 205 ? -15.370 19.516 13.835 1.00 43.44 205 PRO A N 1
ATOM 1533 C CA . PRO A 1 205 ? -15.964 20.630 13.122 1.00 43.44 205 PRO A CA 1
ATOM 1534 C C . PRO A 1 205 ? -16.947 20.094 12.075 1.00 43.44 205 PRO A C 1
ATOM 1536 O O . PRO A 1 205 ? -16.572 19.801 10.946 1.00 43.44 205 PRO A O 1
ATOM 1539 N N . ALA A 1 206 ? -18.225 19.989 12.434 1.00 47.34 206 ALA A N 1
ATOM 1540 C CA . ALA A 1 206 ? -19.298 19.924 11.454 1.00 47.34 206 ALA A CA 1
ATOM 1541 C C . ALA A 1 206 ? -19.678 21.355 11.056 1.00 47.34 206 ALA A C 1
ATOM 1543 O O . ALA A 1 206 ? -20.505 22.011 11.694 1.00 47.34 206 ALA A O 1
ATOM 1544 N N . GLU A 1 207 ? -19.059 21.841 9.983 1.00 36.50 207 GLU A N 1
ATOM 1545 C CA . GLU A 1 207 ? -19.647 22.898 9.171 1.00 36.50 207 GLU A CA 1
ATOM 1546 C C . GLU A 1 207 ? -20.961 22.353 8.584 1.00 36.50 207 GLU A C 1
ATOM 1548 O O . GLU A 1 207 ? -21.011 21.286 7.971 1.00 36.50 207 GLU A O 1
ATOM 1553 N N . SER A 1 208 ? -22.057 23.037 8.907 1.00 46.28 208 SER A N 1
ATOM 1554 C CA . SER A 1 208 ? -23.429 22.634 8.600 1.00 46.28 208 SER A CA 1
ATOM 1555 C C . SER A 1 208 ? -23.827 22.947 7.142 1.00 46.28 208 SER A C 1
ATOM 1557 O O . SER A 1 208 ? -23.167 23.737 6.470 1.00 46.28 208 SER A O 1
ATOM 1559 N N . PRO A 1 209 ? -24.930 22.350 6.657 1.00 55.88 209 PRO A N 1
ATOM 1560 C CA . PRO A 1 209 ? -25.254 22.156 5.248 1.00 55.88 209 PRO A CA 1
ATOM 1561 C C . PRO A 1 209 ? -26.028 23.323 4.614 1.00 55.88 209 PRO A C 1
ATOM 1563 O O . PRO A 1 209 ? -26.834 23.990 5.262 1.00 55.88 209 PRO A O 1
ATOM 1566 N N . ALA A 1 210 ? -25.860 23.485 3.299 1.00 38.78 210 ALA A N 1
ATOM 1567 C CA . ALA A 1 210 ? -26.720 24.274 2.414 1.00 38.78 210 ALA A CA 1
ATOM 1568 C C . ALA A 1 210 ? -26.987 23.476 1.109 1.00 38.78 210 ALA A C 1
ATOM 1570 O O . ALA A 1 210 ? -26.221 22.567 0.789 1.00 38.78 210 ALA A O 1
ATOM 1571 N N . PRO A 1 211 ? -28.114 23.723 0.414 1.00 49.84 211 PRO A N 1
ATOM 1572 C CA . PRO A 1 211 ? -28.832 22.743 -0.413 1.00 49.84 211 PRO A CA 1
ATOM 1573 C C . PRO A 1 211 ? -28.155 22.457 -1.768 1.00 49.84 211 PRO A C 1
ATOM 1575 O O . PRO A 1 211 ? -27.482 23.339 -2.298 1.00 49.84 211 PRO A O 1
ATOM 1578 N N . PRO A 1 212 ? -28.355 21.263 -2.371 1.00 47.09 212 PRO A N 1
ATOM 1579 C CA . PRO A 1 212 ? -27.700 20.912 -3.626 1.00 47.09 212 PRO A CA 1
ATOM 1580 C C . PRO A 1 212 ? -28.368 21.613 -4.818 1.00 47.09 212 PRO A C 1
ATOM 1582 O O . PRO A 1 212 ? -29.477 21.261 -5.224 1.00 47.09 212 PRO A O 1
ATOM 1585 N N . GLU A 1 213 ? -27.664 22.582 -5.402 1.00 47.34 213 GLU A N 1
ATOM 1586 C CA . GLU A 1 213 ? -27.809 22.927 -6.818 1.00 47.34 213 GLU A CA 1
ATOM 1587 C C . GLU A 1 213 ? -27.002 21.930 -7.675 1.00 47.34 213 GLU A C 1
ATOM 1589 O O . GLU A 1 213 ? -25.943 21.466 -7.243 1.00 47.34 213 GLU A O 1
ATOM 1594 N N . PRO A 1 214 ? -27.482 21.560 -8.876 1.00 58.66 214 PRO A N 1
ATOM 1595 C CA . PRO A 1 214 ? -26.831 20.566 -9.715 1.00 58.66 214 PRO A CA 1
ATOM 1596 C C . PRO A 1 214 ? -25.666 21.223 -10.459 1.00 58.66 214 PRO A C 1
ATOM 1598 O O . PRO A 1 214 ? -25.884 21.973 -11.410 1.00 58.66 214 PRO A O 1
ATOM 1601 N N . VAL A 1 215 ? -24.432 20.942 -10.042 1.00 48.16 215 VAL A N 1
ATOM 1602 C CA . VAL A 1 215 ? -23.238 21.351 -10.789 1.00 48.16 215 VAL A CA 1
ATOM 1603 C C . VAL A 1 215 ? -22.361 20.132 -11.036 1.00 48.16 215 VAL A C 1
ATOM 1605 O O . VAL A 1 215 ? -22.042 19.368 -10.130 1.00 48.16 215 VAL A O 1
ATOM 1608 N N . GLU A 1 216 ? -22.071 19.957 -12.318 1.00 53.19 216 GLU A N 1
ATOM 1609 C CA . GLU A 1 216 ? -21.402 18.843 -12.971 1.00 53.19 216 GLU A CA 1
ATOM 1610 C C . GLU A 1 216 ? -20.031 18.518 -12.359 1.00 53.19 216 GLU A C 1
ATOM 1612 O O . GLU A 1 216 ? -19.218 19.401 -12.083 1.00 53.19 216 GLU A O 1
ATOM 1617 N N . GLU A 1 217 ? -19.776 17.221 -12.187 1.00 47.38 217 GLU A N 1
ATOM 1618 C CA . GLU A 1 217 ? -18.477 16.653 -11.832 1.00 47.38 217 GLU A CA 1
ATOM 1619 C C . GLU A 1 217 ? -17.394 17.040 -12.855 1.00 47.38 217 GLU A C 1
ATOM 1621 O O . GLU A 1 217 ? -17.577 16.846 -14.060 1.00 47.38 217 GLU A O 1
ATOM 1626 N N . PRO A 1 218 ? -16.185 17.388 -12.391 1.00 50.88 218 PRO A N 1
ATOM 1627 C CA . PRO A 1 218 ? -14.983 16.864 -13.000 1.00 50.88 218 PRO A CA 1
ATOM 1628 C C . PRO A 1 218 ? -14.386 15.844 -12.033 1.00 50.88 218 PRO A C 1
ATOM 1630 O O . PRO A 1 218 ? -13.974 16.174 -10.922 1.00 50.88 218 PRO A O 1
ATOM 1633 N N . VAL A 1 219 ? -14.365 14.589 -12.477 1.00 59.06 219 VAL A N 1
ATOM 1634 C CA . VAL A 1 219 ? -13.672 13.461 -11.848 1.00 59.06 219 VAL A CA 1
ATOM 1635 C C . VAL A 1 219 ? -12.223 13.868 -11.552 1.00 59.06 219 VAL A C 1
ATOM 1637 O O . VAL A 1 219 ? -11.374 13.887 -12.440 1.00 59.06 219 VAL A O 1
ATOM 1640 N N . GLY A 1 220 ? -11.967 14.250 -10.301 1.00 46.25 220 GLY A N 1
ATOM 1641 C CA . GLY A 1 220 ? -10.648 14.553 -9.761 1.00 46.25 220 GLY A CA 1
ATOM 1642 C C . GLY A 1 220 ? -10.129 13.344 -8.996 1.00 46.25 220 GLY A C 1
ATOM 1643 O O . GLY A 1 220 ? -10.768 12.875 -8.057 1.00 46.25 220 GLY A O 1
ATOM 1644 N N . GLU A 1 221 ? -8.998 12.822 -9.451 1.00 53.81 221 GLU A N 1
ATOM 1645 C CA . GLU A 1 221 ? -8.322 11.630 -8.946 1.00 53.81 221 GLU A CA 1
ATOM 1646 C C . GLU A 1 221 ? -8.071 11.672 -7.422 1.00 53.81 221 GLU A C 1
ATOM 1648 O O . GLU A 1 221 ? -7.770 12.732 -6.869 1.00 53.81 221 GLU A O 1
ATOM 1653 N N . PRO A 1 222 ? -8.159 10.527 -6.723 1.00 53.84 222 PRO A N 1
ATOM 1654 C CA . PRO A 1 222 ? -7.935 10.460 -5.283 1.00 53.84 222 PRO A CA 1
ATOM 1655 C C . PRO A 1 222 ? -6.481 10.796 -4.887 1.00 53.84 222 PRO A C 1
ATOM 1657 O O . PRO A 1 222 ? -5.517 10.292 -5.464 1.00 53.84 222 PRO A O 1
ATOM 1660 N N . ASP A 1 223 ? -6.342 11.617 -3.840 1.00 55.44 223 ASP A N 1
ATOM 1661 C CA . ASP A 1 223 ? -5.126 12.309 -3.359 1.00 55.44 223 ASP A CA 1
ATOM 1662 C C . ASP A 1 223 ? -3.932 11.426 -2.921 1.00 55.44 223 ASP A C 1
ATOM 1664 O O . ASP A 1 223 ? -2.911 11.932 -2.452 1.00 55.44 223 ASP A O 1
ATOM 1668 N N . TRP A 1 224 ? -3.996 10.105 -3.092 1.00 60.88 224 TRP A N 1
ATOM 1669 C CA . TRP A 1 224 ? -2.877 9.200 -2.800 1.00 60.88 224 TRP A CA 1
ATOM 1670 C C . TRP A 1 224 ? -1.850 9.099 -3.942 1.00 60.88 224 TRP A C 1
ATOM 1672 O O . TRP A 1 224 ? -0.788 8.507 -3.756 1.00 60.88 224 TRP A O 1
ATOM 1682 N N . ALA A 1 225 ? -2.112 9.706 -5.105 1.00 48.75 225 ALA A N 1
ATOM 1683 C CA . ALA A 1 225 ? -1.225 9.662 -6.272 1.00 48.75 225 ALA A CA 1
ATOM 1684 C C . ALA A 1 225 ? -0.175 10.794 -6.341 1.00 48.75 225 ALA A C 1
ATOM 1686 O O . ALA A 1 225 ? 0.402 11.025 -7.402 1.00 48.75 225 ALA A O 1
ATOM 1687 N N . ARG A 1 226 ? 0.115 11.512 -5.244 1.00 48.44 226 ARG A N 1
ATOM 1688 C CA . ARG A 1 226 ? 1.194 12.520 -5.219 1.00 48.44 226 ARG A CA 1
ATOM 1689 C C . ARG A 1 226 ? 2.495 11.926 -4.661 1.00 48.44 226 ARG A C 1
ATOM 1691 O O . ARG A 1 226 ? 2.579 11.695 -3.456 1.00 48.44 226 ARG A O 1
ATOM 1698 N N . PRO A 1 227 ? 3.552 11.737 -5.476 1.00 50.16 227 PRO A N 1
ATOM 1699 C CA . PRO A 1 227 ? 4.875 11.412 -4.961 1.00 50.16 227 PRO A CA 1
ATOM 1700 C C . PRO A 1 227 ? 5.410 12.614 -4.177 1.00 50.16 227 PRO A C 1
ATOM 1702 O O . PRO A 1 227 ? 5.499 13.724 -4.704 1.00 50.16 227 PRO A O 1
ATOM 1705 N N . THR A 1 228 ? 5.797 12.407 -2.920 1.00 53.00 228 THR A N 1
ATOM 1706 C CA . THR A 1 228 ? 6.488 13.404 -2.093 1.00 53.00 228 THR A CA 1
ATOM 1707 C C . THR A 1 228 ? 7.893 13.670 -2.638 1.00 53.00 228 THR A C 1
ATOM 1709 O O . THR A 1 228 ? 8.887 13.145 -2.139 1.00 53.00 228 THR A O 1
ATOM 1712 N N . ALA A 1 229 ? 7.990 14.505 -3.667 1.00 53.66 229 ALA A N 1
ATOM 1713 C CA . ALA A 1 229 ? 9.239 15.070 -4.151 1.00 53.66 229 ALA A CA 1
ATOM 1714 C C . ALA A 1 229 ? 9.312 16.546 -3.742 1.00 53.66 229 ALA A C 1
ATOM 1716 O O . ALA A 1 229 ? 8.912 17.413 -4.506 1.00 53.66 229 ALA A O 1
ATOM 1717 N N . ALA A 1 230 ? 9.781 16.811 -2.515 1.00 51.41 230 ALA A N 1
ATOM 1718 C CA . ALA A 1 230 ? 10.584 17.984 -2.130 1.00 51.41 230 ALA A CA 1
ATOM 1719 C C . ALA A 1 230 ? 10.579 18.174 -0.604 1.00 51.41 230 ALA A C 1
ATOM 1721 O O . ALA A 1 230 ? 9.748 18.888 -0.054 1.00 51.41 230 ALA A O 1
ATOM 1722 N N . ARG A 1 231 ? 11.560 17.575 0.078 1.00 42.03 231 ARG A N 1
ATOM 1723 C CA . ARG A 1 231 ? 12.206 18.153 1.272 1.00 42.03 231 ARG A CA 1
ATOM 1724 C C . ARG A 1 231 ? 13.522 17.419 1.535 1.00 42.03 231 ARG A C 1
ATOM 1726 O O . ARG A 1 231 ? 13.686 16.696 2.506 1.00 42.03 231 ARG A O 1
ATOM 1733 N N . ARG A 1 232 ? 14.485 17.606 0.629 1.00 42.38 232 ARG A N 1
ATOM 1734 C CA . ARG A 1 232 ? 15.903 17.494 0.988 1.00 42.38 232 ARG A CA 1
ATOM 1735 C C . ARG A 1 232 ? 16.339 18.874 1.466 1.00 42.38 232 ARG A C 1
ATOM 1737 O O . ARG A 1 232 ? 16.746 19.705 0.664 1.00 42.38 232 ARG A O 1
ATOM 1744 N N . SER A 1 233 ? 16.184 19.137 2.760 1.00 52.59 233 SER A N 1
ATOM 1745 C CA . SER A 1 233 ? 16.972 20.175 3.418 1.00 52.59 233 SER A CA 1
ATOM 1746 C C . SER A 1 233 ? 18.411 19.675 3.453 1.00 52.59 233 SER A C 1
ATOM 1748 O O . SER A 1 233 ? 18.723 18.706 4.145 1.00 52.59 233 SER A O 1
ATOM 1750 N N . TYR A 1 234 ? 19.254 20.297 2.641 1.00 39.66 234 TYR A N 1
ATOM 1751 C CA . TYR A 1 234 ? 20.699 20.164 2.707 1.00 39.66 234 TYR A CA 1
ATOM 1752 C C . TYR A 1 234 ? 21.138 20.680 4.087 1.00 39.66 234 TYR A C 1
ATOM 1754 O O . TYR A 1 234 ? 20.964 21.858 4.386 1.00 39.66 234 TYR A O 1
ATOM 1762 N N . VAL A 1 235 ? 21.629 19.791 4.948 1.00 53.56 235 VAL A N 1
ATOM 1763 C CA . VAL A 1 235 ? 22.455 20.172 6.098 1.00 53.56 235 VAL A CA 1
ATOM 1764 C C . VAL A 1 235 ? 23.885 20.082 5.583 1.00 53.56 235 VAL A C 1
ATOM 1766 O O . VAL A 1 235 ? 24.333 19.000 5.204 1.00 53.56 235 VAL A O 1
ATOM 1769 N N . GLU A 1 236 ? 24.562 21.223 5.474 1.00 50.12 236 GLU A N 1
ATOM 1770 C CA . GLU A 1 236 ? 26.001 21.267 5.213 1.00 50.12 236 GLU A CA 1
ATOM 1771 C C . GLU A 1 236 ? 26.727 20.497 6.326 1.00 50.12 236 GLU A C 1
ATOM 1773 O O . GLU A 1 236 ? 26.465 20.755 7.504 1.00 50.12 236 GLU A O 1
ATOM 1778 N N . PRO A 1 237 ? 27.619 19.542 6.013 1.00 53.09 237 PRO A N 1
ATOM 1779 C CA . PRO A 1 237 ? 28.492 19.001 7.033 1.00 53.09 237 PRO A CA 1
ATOM 1780 C C . PRO A 1 237 ? 29.538 20.063 7.373 1.00 53.09 237 PRO A C 1
ATOM 1782 O O . PRO A 1 237 ? 30.431 20.355 6.574 1.00 53.09 237 PRO A O 1
ATOM 1785 N N . ASP A 1 238 ? 29.416 20.618 8.576 1.00 51.38 238 ASP A N 1
ATOM 1786 C CA . ASP A 1 238 ? 30.502 21.313 9.254 1.00 51.38 238 ASP A CA 1
ATOM 1787 C C . ASP A 1 238 ? 31.776 20.466 9.166 1.00 51.38 238 ASP A C 1
ATOM 1789 O O . ASP A 1 238 ? 31.771 19.242 9.336 1.00 51.38 238 ASP A O 1
ATOM 1793 N N . THR A 1 239 ? 32.880 21.141 8.878 1.00 50.47 239 THR A N 1
ATOM 1794 C CA . THR A 1 239 ? 34.224 20.586 8.749 1.00 50.47 239 THR A CA 1
ATOM 1795 C C . THR A 1 239 ? 34.592 19.706 9.946 1.00 50.47 239 THR A C 1
ATOM 1797 O O . THR A 1 239 ? 35.007 20.198 10.998 1.00 50.47 239 THR A O 1
ATOM 1800 N N . PHE A 1 240 ? 34.482 18.388 9.775 1.00 49.78 240 PHE A N 1
ATOM 1801 C CA . PHE A 1 240 ? 34.973 17.409 10.736 1.00 49.78 240 PHE A CA 1
ATOM 1802 C C . PHE A 1 240 ? 36.506 17.406 10.700 1.00 49.78 240 PHE A C 1
ATOM 1804 O O . PHE A 1 240 ? 37.141 16.850 9.803 1.00 49.78 240 PHE A O 1
ATOM 1811 N N . THR A 1 241 ? 37.103 18.084 11.675 1.00 53.47 241 THR A N 1
ATOM 1812 C CA . THR A 1 241 ? 38.543 18.060 11.927 1.00 53.47 241 THR A CA 1
ATOM 1813 C C . THR A 1 241 ? 38.899 16.717 12.565 1.00 53.47 241 THR A C 1
ATOM 1815 O O . THR A 1 241 ? 38.489 16.434 13.688 1.00 53.47 241 THR A O 1
ATOM 1818 N N . MET A 1 242 ? 39.656 15.889 11.844 1.00 55.59 242 MET A N 1
ATOM 1819 C CA . MET A 1 242 ? 40.207 14.623 12.340 1.00 55.59 242 MET A CA 1
ATOM 1820 C C . MET A 1 242 ? 41.240 14.870 13.456 1.00 55.59 242 MET A C 1
ATOM 1822 O O . MET A 1 242 ? 42.220 15.579 13.209 1.00 55.59 242 MET A O 1
ATOM 1826 N N . PRO A 1 243 ? 41.116 14.254 14.646 1.00 53.44 243 PRO A N 1
ATOM 1827 C CA . PRO A 1 243 ? 42.248 14.116 15.550 1.00 53.44 243 PRO A CA 1
ATOM 1828 C C . PRO A 1 243 ? 43.194 13.021 15.034 1.00 53.44 243 PRO A C 1
ATOM 1830 O O . PRO A 1 243 ? 42.813 11.866 14.845 1.00 53.44 243 PRO A O 1
ATOM 1833 N N . ALA A 1 244 ? 44.452 13.395 14.805 1.00 53.94 244 ALA A N 1
ATOM 1834 C CA . ALA A 1 244 ? 45.528 12.471 14.481 1.00 53.94 244 ALA A CA 1
ATOM 1835 C C . ALA A 1 244 ? 45.963 11.707 15.739 1.00 53.94 244 ALA A C 1
ATOM 1837 O O . ALA A 1 244 ? 46.823 12.185 16.472 1.00 53.94 244 ALA A O 1
ATOM 1838 N N . SER A 1 245 ? 45.377 10.535 15.981 1.00 56.59 245 SER A N 1
ATOM 1839 C CA . SER A 1 245 ? 45.929 9.529 16.900 1.00 56.59 245 SER A CA 1
ATOM 1840 C C . SER A 1 245 ? 45.044 8.287 16.936 1.00 56.59 245 SER A C 1
ATOM 1842 O O . SER A 1 245 ? 44.111 8.250 17.723 1.00 56.59 245 SER A O 1
ATOM 1844 N N . PHE A 1 246 ? 45.341 7.295 16.096 1.00 46.22 246 PHE A N 1
ATOM 1845 C CA . PHE A 1 246 ? 45.144 5.863 16.369 1.00 46.22 246 PHE A CA 1
ATOM 1846 C C . PHE A 1 246 ? 46.032 5.076 15.391 1.00 46.22 246 PHE A C 1
ATOM 1848 O O . PHE A 1 246 ? 45.574 4.396 14.477 1.00 46.22 246 PHE A O 1
ATOM 1855 N N . SER A 1 247 ? 47.345 5.237 15.562 1.00 52.03 247 SER A N 1
ATOM 1856 C CA . SER A 1 247 ? 48.262 4.124 15.328 1.00 52.03 247 SER A CA 1
ATOM 1857 C C . SER A 1 247 ? 48.201 3.271 16.584 1.00 52.03 247 SER A C 1
ATOM 1859 O O . SER A 1 247 ? 48.571 3.770 17.640 1.00 52.03 247 SER A O 1
ATOM 1861 N N . ASP A 1 248 ? 47.658 2.061 16.483 1.00 44.91 248 ASP A N 1
ATOM 1862 C CA . ASP A 1 248 ? 48.283 0.838 16.995 1.00 44.91 248 ASP A CA 1
ATOM 1863 C C . ASP A 1 248 ? 47.311 -0.354 16.927 1.00 44.91 248 ASP A C 1
ATOM 1865 O O . ASP A 1 248 ? 46.212 -0.312 17.466 1.00 44.91 248 ASP A O 1
ATOM 1869 N N . SER A 1 249 ? 47.798 -1.407 16.262 1.00 50.69 249 SER A N 1
ATOM 1870 C CA . SER A 1 249 ? 47.809 -2.802 16.730 1.00 50.69 249 SER A CA 1
ATOM 1871 C C . SER A 1 249 ? 46.490 -3.533 17.017 1.00 50.69 249 SER A C 1
ATOM 1873 O O . SER A 1 249 ? 45.825 -3.266 18.006 1.00 50.69 249 SER A O 1
ATOM 1875 N N . ASP A 1 250 ? 46.181 -4.537 16.187 1.00 44.78 250 ASP A N 1
ATOM 1876 C CA . ASP A 1 250 ? 46.168 -5.983 16.528 1.00 44.78 250 ASP A CA 1
ATOM 1877 C C . ASP A 1 250 ? 45.332 -6.738 15.474 1.00 44.78 250 ASP A C 1
ATOM 1879 O O . ASP A 1 250 ? 44.154 -6.467 15.266 1.00 44.78 250 ASP A O 1
ATOM 1883 N N . SER A 1 251 ? 45.937 -7.590 14.643 1.00 54.22 251 SER A N 1
ATOM 1884 C CA . SER A 1 251 ? 46.093 -9.030 14.916 1.00 54.22 251 SER A CA 1
ATOM 1885 C C . SER A 1 251 ? 44.816 -9.685 15.439 1.00 54.22 251 SER A C 1
ATOM 1887 O O . SER A 1 251 ? 44.573 -9.742 16.639 1.00 54.22 251 SER A O 1
ATOM 1889 N N . THR A 1 252 ? 44.028 -10.272 14.539 1.00 50.34 252 THR A N 1
ATOM 1890 C CA . THR A 1 252 ? 43.064 -11.319 14.906 1.00 50.34 252 THR A CA 1
ATOM 1891 C C . THR A 1 252 ? 42.971 -12.367 13.797 1.00 50.34 252 THR A C 1
ATOM 1893 O O . THR A 1 252 ? 42.221 -12.254 12.838 1.00 50.34 252 THR A O 1
ATOM 1896 N N . SER A 1 253 ? 43.854 -13.352 13.946 1.00 48.66 253 SER A N 1
ATOM 1897 C CA . SER A 1 253 ? 43.728 -14.787 13.679 1.00 48.66 253 SER A CA 1
ATOM 1898 C C . SER A 1 253 ? 42.501 -15.296 12.904 1.00 48.66 253 SER A C 1
ATOM 1900 O O . SER A 1 253 ? 41.393 -15.343 13.435 1.00 48.66 253 SER A O 1
ATOM 1902 N N . GLU A 1 254 ? 42.753 -15.840 11.711 1.00 55.25 254 GLU A N 1
ATOM 1903 C CA . GLU A 1 254 ? 41.911 -16.855 11.065 1.00 55.25 254 GLU A CA 1
ATOM 1904 C C . GLU A 1 254 ? 42.120 -18.224 11.739 1.00 55.25 254 GLU A C 1
ATOM 1906 O O . GLU A 1 254 ? 43.268 -18.654 11.893 1.00 55.25 254 GLU A O 1
ATOM 1911 N N . PRO A 1 255 ? 41.054 -18.960 12.101 1.00 64.31 255 PRO A N 1
ATOM 1912 C CA . PRO A 1 255 ? 41.147 -20.393 12.298 1.00 64.31 255 PRO A CA 1
ATOM 1913 C C . PRO A 1 255 ? 40.740 -21.149 11.027 1.00 64.31 255 PRO A C 1
ATOM 1915 O O . PRO A 1 255 ? 39.603 -21.102 10.557 1.00 64.31 255 PRO A O 1
ATOM 1918 N N . ASP A 1 256 ? 41.728 -21.887 10.541 1.00 50.59 256 ASP A N 1
ATOM 1919 C CA . ASP A 1 256 ? 41.668 -23.105 9.741 1.00 50.59 256 ASP A CA 1
ATOM 1920 C C . ASP A 1 256 ? 40.402 -23.947 10.020 1.00 50.59 256 ASP A C 1
ATOM 1922 O O . ASP A 1 256 ? 40.124 -24.332 11.158 1.00 50.59 256 ASP A O 1
ATOM 1926 N N . SER A 1 257 ? 39.619 -24.235 8.979 1.00 57.56 257 SER A N 1
ATOM 1927 C CA . SER A 1 257 ? 38.513 -25.198 9.025 1.00 57.56 257 SER A CA 1
ATOM 1928 C C . SER A 1 257 ? 38.668 -26.198 7.891 1.00 57.56 257 SER A C 1
ATOM 1930 O O . SER A 1 257 ? 38.200 -26.016 6.768 1.00 57.56 257 SER A O 1
ATOM 1932 N N . THR A 1 258 ? 39.343 -27.286 8.238 1.00 52.97 258 THR A N 1
ATOM 1933 C CA . THR A 1 258 ? 39.410 -28.540 7.499 1.00 52.97 258 THR A CA 1
ATOM 1934 C C . THR A 1 258 ? 38.176 -29.394 7.820 1.00 52.97 258 THR A C 1
ATOM 1936 O O . THR A 1 258 ? 37.995 -29.874 8.935 1.00 52.97 258 THR A O 1
ATOM 1939 N N . ALA A 1 259 ? 37.320 -29.623 6.825 1.00 53.81 259 ALA A N 1
ATOM 1940 C CA . ALA A 1 259 ? 36.315 -30.691 6.820 1.00 53.81 259 ALA A CA 1
ATOM 1941 C C . ALA A 1 259 ? 36.271 -31.242 5.385 1.00 53.81 259 ALA A C 1
ATOM 1943 O O . ALA A 1 259 ? 35.817 -30.565 4.471 1.00 53.81 259 ALA A O 1
ATOM 1944 N N . THR A 1 260 ? 37.006 -32.305 5.055 1.00 44.88 260 THR A N 1
ATOM 1945 C CA . THR A 1 260 ? 36.776 -33.723 5.393 1.00 44.88 260 THR A CA 1
ATOM 1946 C C . THR A 1 260 ? 35.455 -34.255 4.837 1.00 44.88 260 THR A C 1
ATOM 1948 O O . THR A 1 260 ? 34.400 -34.056 5.426 1.00 44.88 260 THR A O 1
ATOM 1951 N N . GLY A 1 261 ? 35.573 -35.031 3.754 1.00 46.91 261 GLY A N 1
ATOM 1952 C CA . GLY A 1 261 ? 34.794 -36.255 3.557 1.00 46.91 261 GLY A CA 1
ATOM 1953 C C . GLY A 1 261 ? 33.450 -36.120 2.847 1.00 46.91 261 GLY A C 1
ATOM 1954 O O . GLY A 1 261 ? 32.408 -36.109 3.491 1.00 46.91 261 GLY A O 1
ATOM 1955 N N . ALA A 1 262 ? 33.465 -36.170 1.515 1.00 48.03 262 ALA A N 1
ATOM 1956 C CA . ALA A 1 262 ? 32.335 -36.684 0.745 1.00 48.03 262 ALA A CA 1
ATOM 1957 C C . ALA A 1 262 ? 32.853 -37.827 -0.132 1.00 48.03 262 ALA A C 1
ATOM 1959 O O . ALA A 1 262 ? 33.421 -37.611 -1.203 1.00 48.03 262 ALA A O 1
ATOM 1960 N N . ASP A 1 263 ? 32.721 -39.035 0.411 1.00 54.03 263 ASP A N 1
ATOM 1961 C CA . ASP A 1 263 ? 33.016 -40.287 -0.264 1.00 54.03 263 ASP A CA 1
ATOM 1962 C C . ASP A 1 263 ? 32.085 -40.527 -1.457 1.00 54.03 263 ASP A C 1
ATOM 1964 O O . ASP A 1 263 ? 30.909 -40.159 -1.494 1.00 54.03 263 ASP A O 1
ATOM 1968 N N . ALA A 1 264 ? 32.692 -41.189 -2.428 1.00 51.53 264 ALA A N 1
ATOM 1969 C CA . ALA A 1 264 ? 32.176 -41.684 -3.685 1.00 51.53 264 ALA A CA 1
ATOM 1970 C C . ALA A 1 264 ? 31.033 -42.723 -3.561 1.00 51.53 264 ALA A C 1
ATOM 1972 O O . ALA A 1 264 ? 31.171 -43.670 -2.799 1.00 51.53 264 ALA A O 1
ATOM 1973 N N . PHE A 1 265 ? 30.019 -42.577 -4.444 1.00 44.94 265 PHE A N 1
ATOM 1974 C CA . PHE A 1 265 ? 29.380 -43.590 -5.337 1.00 44.94 265 PHE A CA 1
ATOM 1975 C C . PHE A 1 265 ? 28.829 -44.938 -4.769 1.00 44.94 265 PHE A C 1
ATOM 1977 O O . PHE A 1 265 ? 29.164 -45.318 -3.656 1.00 44.94 265 PHE A O 1
ATOM 1984 N N . PRO A 1 266 ? 28.073 -45.778 -5.538 1.00 63.47 266 PRO A N 1
ATOM 1985 C CA . PRO A 1 266 ? 27.350 -45.593 -6.814 1.00 63.47 266 PRO A CA 1
ATOM 1986 C C . PRO A 1 266 ? 25.903 -46.180 -6.865 1.00 63.47 266 PRO A C 1
ATOM 1988 O O . PRO A 1 266 ? 25.416 -46.835 -5.951 1.00 63.47 266 PRO A O 1
ATOM 1991 N N . GLU A 1 267 ? 25.259 -45.945 -8.018 1.00 51.31 267 GLU A N 1
ATOM 1992 C CA . GLU A 1 267 ? 24.246 -46.739 -8.746 1.00 51.31 267 GLU A CA 1
ATOM 1993 C C . GLU A 1 267 ? 23.598 -47.981 -8.095 1.00 51.31 267 GLU A C 1
ATOM 1995 O O . GLU A 1 267 ? 24.246 -48.954 -7.717 1.00 51.31 267 GLU A O 1
ATOM 2000 N N . SER A 1 268 ? 22.266 -48.060 -8.201 1.00 58.59 268 SER A N 1
ATOM 2001 C CA . SER A 1 268 ? 21.538 -49.334 -8.261 1.00 58.59 268 SER A CA 1
ATOM 2002 C C . SER A 1 268 ? 20.376 -49.248 -9.248 1.00 58.59 268 SER A C 1
ATOM 2004 O O . SER A 1 268 ? 19.350 -48.622 -9.001 1.00 58.59 268 SER A O 1
ATOM 2006 N N . ARG A 1 269 ? 20.572 -49.917 -10.386 1.00 55.50 269 ARG A N 1
ATOM 2007 C CA . ARG A 1 269 ? 19.550 -50.314 -11.357 1.00 55.50 269 ARG A CA 1
ATOM 2008 C C . ARG A 1 269 ? 18.435 -51.116 -10.679 1.00 55.50 269 ARG A C 1
ATOM 2010 O O . ARG A 1 269 ? 18.725 -52.086 -9.986 1.00 55.50 269 ARG A O 1
ATOM 2017 N N . ALA A 1 270 ? 17.184 -50.830 -11.027 1.00 58.69 270 ALA A N 1
ATOM 2018 C CA . ALA A 1 270 ? 16.097 -51.800 -10.936 1.00 58.69 270 ALA A CA 1
ATOM 2019 C C . ALA A 1 270 ? 15.400 -51.892 -12.296 1.00 58.69 270 ALA A C 1
ATOM 2021 O O . ALA A 1 270 ? 14.658 -51.007 -12.715 1.00 58.69 270 ALA A O 1
ATOM 2022 N N . ALA A 1 271 ? 15.714 -52.977 -12.999 1.00 54.72 271 ALA A N 1
ATOM 2023 C CA . ALA A 1 271 ? 14.967 -53.472 -14.135 1.00 54.72 271 ALA A CA 1
ATOM 2024 C C . ALA A 1 271 ? 13.734 -54.226 -13.620 1.00 54.72 271 ALA A C 1
ATOM 2026 O O . ALA A 1 271 ? 13.876 -55.105 -12.771 1.00 54.72 271 ALA A O 1
ATOM 2027 N N . THR A 1 272 ? 12.562 -53.956 -14.193 1.00 66.62 272 THR A N 1
ATOM 2028 C CA . THR A 1 272 ? 11.402 -54.850 -14.093 1.00 66.62 272 THR A CA 1
ATOM 2029 C C . THR A 1 272 ? 11.118 -55.394 -15.486 1.00 66.62 272 THR A C 1
ATOM 2031 O O . THR A 1 272 ? 10.826 -54.648 -16.419 1.00 66.62 272 THR A O 1
ATOM 2034 N N . ARG A 1 273 ? 11.321 -56.706 -15.615 1.00 60.56 273 ARG A N 1
ATOM 2035 C CA . ARG A 1 273 ? 11.178 -57.535 -16.815 1.00 60.56 273 ARG A CA 1
ATOM 2036 C C . ARG A 1 273 ? 9.714 -57.941 -17.026 1.00 60.56 273 ARG A C 1
ATOM 2038 O O . ARG A 1 273 ? 9.010 -58.195 -16.049 1.00 60.56 273 ARG A O 1
ATOM 2045 N N . HIS A 1 274 ? 9.338 -58.063 -18.299 1.00 56.22 274 HIS A N 1
ATOM 2046 C CA . HIS A 1 274 ? 8.395 -59.068 -18.798 1.00 56.22 274 HIS A CA 1
ATOM 2047 C C . HIS A 1 274 ? 9.063 -60.449 -18.836 1.00 56.22 274 HIS A C 1
ATOM 2049 O O . HIS A 1 274 ? 10.309 -60.492 -19.005 1.00 56.22 274 HIS A O 1
#

InterPro domains:
  IPR007793 DivIVA [PTHR35794] (33-189)
  IPR019933 DivIVA domain [TIGR03544] (33-63)